Protein AF-A0A972JX59-F1 (afdb_monomer_lite)

Structure (mmCIF, N/CA/C/O backbone):
data_AF-A0A972JX59-F1
#
_entry.id   AF-A0A972JX59-F1
#
loop_
_atom_site.group_PDB
_atom_site.id
_atom_site.type_symbol
_atom_site.label_atom_id
_atom_site.label_alt_id
_atom_site.label_comp_id
_atom_site.label_asym_id
_atom_site.label_entity_id
_atom_site.label_seq_id
_atom_site.pdbx_PDB_ins_code
_atom_site.Cartn_x
_atom_site.Cartn_y
_atom_site.Cartn_z
_atom_site.occupancy
_atom_site.B_iso_or_equiv
_atom_site.auth_seq_id
_atom_site.auth_comp_id
_atom_site.auth_asym_id
_atom_site.auth_atom_id
_atom_site.pdbx_PDB_model_num
ATOM 1 N N . MET A 1 1 ? -2.576 -22.140 33.934 1.00 39.59 1 MET A N 1
ATOM 2 C CA . MET A 1 1 ? -1.183 -21.728 34.208 1.00 39.59 1 MET A CA 1
ATOM 3 C C . MET A 1 1 ? -0.267 -22.719 33.507 1.00 39.59 1 MET A C 1
ATOM 5 O O . MET A 1 1 ? 0.064 -23.745 34.083 1.00 39.59 1 MET A O 1
ATOM 9 N N . GLY A 1 2 ? 0.021 -22.487 32.227 1.00 37.34 2 GLY A N 1
ATOM 10 C CA . GLY A 1 2 ? 0.945 -23.304 31.441 1.00 37.34 2 GLY A CA 1
ATOM 11 C C . GLY A 1 2 ? 2.099 -22.411 31.012 1.00 37.34 2 GLY A C 1
ATOM 12 O O . GLY A 1 2 ? 1.872 -21.456 30.278 1.00 37.34 2 GLY A O 1
ATOM 13 N N . ASN A 1 3 ? 3.296 -22.671 31.533 1.00 34.62 3 ASN A N 1
ATOM 14 C CA . ASN A 1 3 ? 4.496 -21.934 31.155 1.00 34.62 3 ASN A CA 1
ATOM 15 C C . ASN A 1 3 ? 4.998 -22.464 29.812 1.00 34.62 3 ASN A C 1
ATOM 17 O O . ASN A 1 3 ? 5.478 -23.595 29.731 1.00 34.62 3 ASN A O 1
ATOM 21 N N . THR A 1 4 ? 4.908 -21.639 28.774 1.00 41.53 4 THR A N 1
ATOM 22 C CA . THR A 1 4 ? 5.567 -21.883 27.491 1.00 41.53 4 THR A CA 1
ATOM 23 C C . THR A 1 4 ? 7.038 -21.500 27.635 1.00 41.53 4 THR A C 1
ATOM 25 O O . THR A 1 4 ? 7.373 -20.333 27.825 1.00 41.53 4 THR A O 1
ATOM 28 N N . ILE A 1 5 ? 7.922 -22.495 27.601 1.00 44.03 5 ILE A N 1
ATOM 29 C CA . ILE A 1 5 ? 9.373 -22.300 27.637 1.00 44.03 5 ILE A CA 1
ATOM 30 C C . ILE A 1 5 ? 9.823 -21.968 26.210 1.00 44.03 5 ILE A C 1
ATOM 32 O O . ILE A 1 5 ? 9.798 -22.835 25.338 1.00 44.03 5 ILE A O 1
ATOM 36 N N . LEU A 1 6 ? 10.217 -20.715 25.965 1.00 44.50 6 LEU A N 1
ATOM 37 C CA . LEU A 1 6 ? 10.916 -20.342 24.734 1.00 44.50 6 LEU A CA 1
ATOM 38 C C . LEU A 1 6 ? 12.348 -20.911 24.752 1.00 44.50 6 LEU A C 1
ATOM 40 O O . LEU A 1 6 ? 13.027 -20.800 25.775 1.00 44.50 6 LEU A O 1
ATOM 44 N N . PRO A 1 7 ? 12.835 -21.505 23.647 1.00 44.06 7 PRO A N 1
ATOM 45 C CA . PRO A 1 7 ? 14.200 -22.008 23.578 1.00 44.06 7 PRO A CA 1
ATOM 46 C C . PRO A 1 7 ? 15.217 -20.862 23.441 1.00 44.06 7 PRO A C 1
ATOM 48 O O . PRO A 1 7 ? 15.020 -19.930 22.662 1.00 44.06 7 PRO A O 1
ATOM 51 N N . ASP A 1 8 ? 16.319 -20.977 24.187 1.00 58.34 8 ASP A N 1
ATOM 52 C CA . ASP A 1 8 ? 17.500 -20.099 24.153 1.00 58.34 8 ASP A CA 1
ATOM 53 C C . ASP A 1 8 ? 18.103 -20.002 22.730 1.00 58.34 8 ASP A C 1
ATOM 55 O O . ASP A 1 8 ? 18.063 -20.952 21.940 1.00 58.34 8 ASP A O 1
ATOM 59 N N . ASN A 1 9 ? 18.699 -18.848 22.418 1.00 48.62 9 ASN A N 1
ATOM 60 C CA . ASN A 1 9 ? 19.343 -18.479 21.155 1.00 48.62 9 ASN A CA 1
ATOM 61 C C . ASN A 1 9 ? 20.365 -19.509 20.645 1.00 48.62 9 ASN A C 1
ATOM 63 O O . ASN A 1 9 ? 20.566 -19.623 19.435 1.00 48.62 9 ASN A O 1
ATOM 67 N N . LYS A 1 10 ? 20.969 -20.319 21.523 1.00 52.00 10 LYS A N 1
ATOM 68 C CA . LYS A 1 10 ? 21.873 -21.408 21.106 1.00 52.00 10 LYS A CA 1
ATOM 69 C C . LYS A 1 10 ? 21.160 -22.556 20.384 1.00 52.00 10 LYS A C 1
ATOM 71 O O . LYS A 1 10 ? 21.757 -23.187 19.515 1.00 52.00 10 LYS A O 1
ATOM 76 N N . THR A 1 11 ? 19.885 -22.794 20.681 1.00 51.56 11 THR A N 1
ATOM 77 C CA . THR A 1 11 ? 19.080 -23.844 20.035 1.00 51.56 11 THR A CA 1
ATOM 78 C C . THR A 1 11 ? 18.594 -23.405 18.650 1.00 51.56 11 THR A C 1
ATOM 80 O O . THR A 1 11 ? 18.494 -24.231 17.745 1.00 51.56 11 THR A O 1
ATOM 83 N N . ARG A 1 12 ? 18.379 -22.097 18.434 1.00 52.88 12 ARG A N 1
ATOM 84 C CA . ARG A 1 12 ? 18.012 -21.536 17.119 1.00 52.88 12 ARG A CA 1
ATOM 85 C C . ARG A 1 12 ? 19.150 -21.643 16.099 1.00 52.88 12 ARG A C 1
ATOM 87 O O . ARG A 1 12 ? 18.901 -21.986 14.946 1.00 52.88 12 ARG A O 1
ATOM 94 N N . LEU A 1 13 ? 20.399 -21.453 16.533 1.00 48.44 13 LEU A N 1
ATOM 95 C CA . LEU A 1 13 ? 21.570 -21.576 15.656 1.00 48.44 13 LEU A CA 1
ATOM 96 C C . LEU A 1 13 ? 21.817 -23.028 15.193 1.00 48.44 13 LEU A C 1
ATOM 98 O O . LEU A 1 13 ? 22.294 -23.249 14.083 1.00 48.44 13 LEU A O 1
ATOM 102 N N . PHE A 1 14 ? 21.437 -24.022 16.005 1.00 51.06 14 PHE A N 1
ATOM 103 C CA . PHE A 1 14 ? 21.573 -25.443 15.656 1.00 51.06 14 PHE A CA 1
ATOM 104 C C . PHE A 1 14 ? 20.551 -25.915 14.608 1.00 51.06 14 PHE A C 1
ATOM 106 O O . PHE A 1 14 ? 20.876 -26.768 13.786 1.00 51.06 14 PHE A O 1
ATOM 113 N N . ILE A 1 15 ? 19.339 -25.347 14.588 1.00 53.44 15 ILE A N 1
ATOM 114 C CA . ILE A 1 15 ? 18.299 -25.712 13.608 1.00 53.44 15 ILE A CA 1
ATOM 115 C C . ILE A 1 15 ? 18.640 -25.161 12.212 1.00 53.44 15 ILE A C 1
ATOM 117 O O . ILE A 1 15 ? 18.473 -25.867 11.219 1.00 53.44 15 ILE A O 1
ATOM 121 N N . ILE A 1 16 ? 19.208 -23.953 12.127 1.00 50.84 16 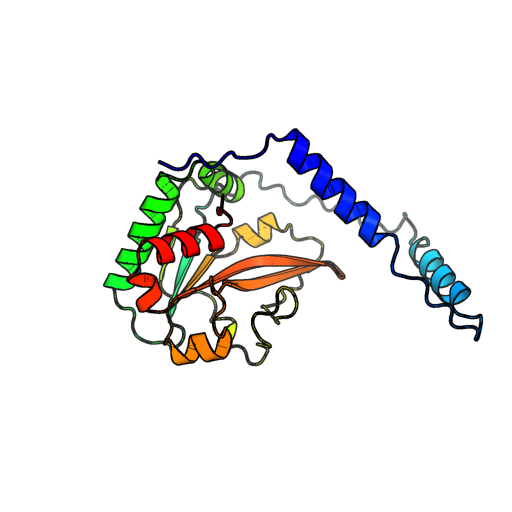ILE A N 1
ATOM 122 C CA . ILE A 1 16 ? 19.622 -23.344 10.849 1.00 50.84 16 ILE A CA 1
ATOM 123 C C . ILE A 1 16 ? 20.787 -24.124 10.208 1.00 50.84 16 ILE A C 1
ATOM 125 O O . ILE A 1 16 ? 20.816 -24.314 8.992 1.00 50.84 16 ILE A O 1
ATOM 129 N N . LEU A 1 17 ? 21.706 -24.665 11.016 1.00 46.09 17 LEU A N 1
ATOM 130 C CA . LEU A 1 17 ? 22.847 -25.454 10.529 1.00 46.09 17 LEU A CA 1
ATOM 131 C C . LEU A 1 17 ? 22.451 -26.846 9.996 1.00 46.09 17 LEU A C 1
ATOM 133 O O . LEU A 1 17 ? 23.098 -27.357 9.079 1.00 46.09 17 LEU A O 1
ATOM 137 N N . ILE A 1 18 ? 21.368 -27.441 10.511 1.00 51.31 18 ILE A N 1
ATOM 138 C CA . ILE A 1 18 ? 20.832 -28.724 10.020 1.00 51.31 18 ILE A CA 1
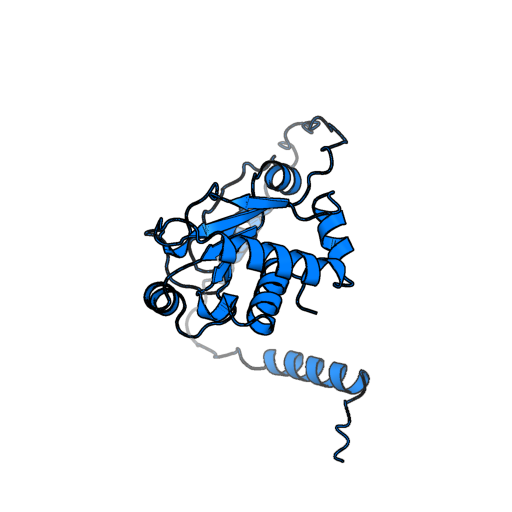ATOM 139 C C . ILE A 1 18 ? 20.104 -28.544 8.677 1.00 51.31 18 ILE A C 1
ATOM 141 O O . ILE A 1 18 ? 20.236 -29.387 7.791 1.00 51.31 18 ILE A O 1
ATOM 145 N N . ILE A 1 19 ? 19.405 -27.422 8.471 1.00 51.28 19 ILE A N 1
ATOM 146 C CA . ILE A 1 19 ? 18.735 -27.129 7.191 1.00 51.28 19 ILE A CA 1
ATOM 147 C C . ILE A 1 19 ? 19.768 -26.897 6.073 1.00 51.28 19 ILE A C 1
ATOM 149 O O . ILE A 1 19 ? 19.604 -27.414 4.969 1.00 51.28 19 ILE A O 1
ATOM 153 N N . PHE A 1 20 ? 20.889 -26.226 6.370 1.00 42.19 20 PHE A N 1
ATOM 154 C CA . PHE A 1 20 ? 21.960 -26.014 5.386 1.00 42.19 20 PHE A CA 1
ATOM 155 C C . PHE A 1 20 ? 22.738 -27.288 5.020 1.00 42.19 20 PHE A C 1
ATOM 157 O O . PHE A 1 20 ? 23.245 -27.396 3.906 1.00 42.19 20 PHE A O 1
ATOM 164 N N . THR A 1 21 ? 22.818 -28.275 5.917 1.00 43.16 21 THR A N 1
ATOM 165 C CA . THR A 1 21 ? 23.484 -29.556 5.616 1.00 43.16 21 THR A CA 1
ATOM 166 C C . THR A 1 21 ? 22.575 -30.553 4.893 1.00 43.16 21 THR A C 1
ATOM 168 O O . THR A 1 21 ? 23.079 -31.378 4.134 1.00 43.16 21 THR A O 1
ATOM 171 N N . LEU A 1 22 ? 21.249 -30.445 5.031 1.00 41.06 22 LEU A N 1
ATOM 172 C CA . LEU A 1 22 ? 20.291 -31.279 4.291 1.00 41.06 22 LEU A CA 1
ATOM 173 C C . LEU A 1 22 ? 20.043 -30.810 2.846 1.00 41.06 22 LEU A C 1
ATOM 175 O O . LEU A 1 22 ? 19.722 -31.645 2.002 1.00 41.06 22 LEU A O 1
ATOM 179 N N . LEU A 1 23 ? 20.273 -29.533 2.512 1.00 44.38 23 LEU A N 1
ATOM 180 C CA . LEU A 1 23 ? 20.197 -29.059 1.119 1.00 44.38 23 LEU A CA 1
ATOM 181 C C . LEU A 1 23 ? 21.421 -29.426 0.256 1.00 44.38 23 LEU A C 1
ATOM 183 O O . LEU A 1 23 ? 21.351 -29.324 -0.965 1.00 44.38 23 LEU A O 1
ATOM 187 N N . ALA A 1 24 ? 22.516 -29.913 0.846 1.00 42.44 24 ALA A N 1
ATOM 188 C CA . ALA A 1 24 ? 23.700 -30.347 0.098 1.00 42.44 24 ALA A CA 1
ATOM 189 C C . ALA A 1 24 ? 23.644 -31.818 -0.378 1.00 42.44 24 ALA A C 1
ATOM 191 O O . ALA A 1 24 ? 24.573 -32.277 -1.040 1.00 42.44 24 ALA A O 1
ATOM 192 N N . ALA A 1 25 ? 22.581 -32.570 -0.054 1.00 45.78 25 ALA A N 1
ATOM 193 C CA . ALA A 1 25 ? 22.517 -34.020 -0.285 1.00 45.78 25 ALA A CA 1
ATOM 194 C C . ALA A 1 25 ? 21.498 -34.486 -1.347 1.00 45.78 25 ALA A C 1
ATOM 196 O O . ALA A 1 25 ? 21.425 -35.682 -1.624 1.00 45.78 25 ALA A O 1
ATOM 197 N N . CYS A 1 26 ? 20.750 -33.583 -1.988 1.00 43.28 26 CYS A N 1
ATOM 198 C CA . CYS A 1 26 ? 19.770 -33.944 -3.019 1.00 43.28 26 CYS A CA 1
ATOM 199 C C . CYS A 1 26 ? 20.059 -33.204 -4.329 1.00 43.28 26 CYS A C 1
ATOM 201 O O . CYS A 1 26 ? 19.543 -32.117 -4.560 1.00 43.28 26 CYS A O 1
ATOM 203 N N . GLY A 1 27 ? 20.888 -33.796 -5.193 1.00 46.25 27 GLY A N 1
ATOM 204 C CA . GLY A 1 27 ? 21.152 -33.222 -6.516 1.00 46.25 27 GLY A CA 1
ATOM 205 C C . GLY A 1 27 ? 22.199 -33.940 -7.365 1.00 46.25 27 GLY A C 1
ATOM 206 O O . GLY A 1 27 ? 22.974 -33.278 -8.043 1.00 46.25 27 GLY A O 1
ATOM 207 N N . GLN A 1 28 ? 22.264 -35.274 -7.333 1.00 41.53 28 GLN A N 1
ATOM 208 C CA . GLN A 1 28 ? 23.005 -36.048 -8.338 1.00 41.53 28 GLN A CA 1
ATOM 209 C C . GLN A 1 28 ? 22.147 -37.212 -8.838 1.00 41.53 28 GLN A C 1
ATOM 211 O O . GLN A 1 28 ? 22.232 -38.333 -8.345 1.00 41.53 28 GLN A O 1
ATOM 216 N N . THR A 1 29 ? 21.312 -36.941 -9.839 1.00 40.44 29 THR A N 1
ATOM 217 C CA . THR A 1 29 ? 20.817 -37.978 -10.746 1.00 40.44 29 THR A CA 1
ATOM 218 C C . THR A 1 29 ? 21.806 -38.076 -11.898 1.00 40.44 29 THR A C 1
ATOM 220 O O . THR A 1 29 ? 21.915 -37.172 -12.722 1.00 40.44 29 THR A O 1
ATOM 223 N N . THR A 1 30 ? 22.576 -39.158 -11.915 1.00 41.56 30 THR A N 1
ATOM 224 C CA . THR A 1 30 ? 23.479 -39.508 -13.009 1.00 41.56 30 THR A CA 1
ATOM 225 C C . THR A 1 30 ? 22.658 -39.897 -14.234 1.00 41.56 30 THR A C 1
ATOM 227 O O . THR A 1 30 ? 22.112 -40.999 -14.279 1.00 41.56 30 THR A O 1
ATOM 230 N N . ASP A 1 31 ? 22.581 -39.006 -15.216 1.00 43.53 31 ASP A N 1
ATOM 231 C CA . ASP A 1 31 ? 22.193 -39.349 -16.583 1.00 43.53 31 ASP A CA 1
ATOM 232 C C . ASP A 1 31 ? 23.462 -39.769 -17.353 1.00 43.53 31 ASP A C 1
ATOM 234 O O . ASP A 1 31 ? 24.398 -38.969 -17.470 1.00 43.53 31 ASP A O 1
ATOM 238 N N . PRO A 1 32 ? 23.581 -41.024 -17.823 1.00 53.78 32 PRO A N 1
ATOM 239 C CA . PRO A 1 32 ? 24.755 -41.497 -18.529 1.00 53.78 32 PRO A CA 1
ATOM 240 C C . PRO A 1 32 ? 24.562 -41.323 -20.037 1.00 53.78 32 PRO A C 1
ATOM 242 O O . PRO A 1 32 ? 24.606 -42.296 -20.783 1.00 53.78 32 PRO A O 1
ATOM 245 N N . THR A 1 33 ? 24.383 -40.091 -20.512 1.00 45.91 33 THR A N 1
ATOM 246 C CA . THR A 1 33 ? 24.469 -39.819 -21.951 1.00 45.91 33 THR A CA 1
ATOM 247 C C . THR A 1 33 ? 24.948 -38.403 -22.250 1.00 45.91 33 THR A C 1
ATOM 249 O O . THR A 1 33 ? 24.220 -37.435 -22.094 1.00 45.91 33 THR A O 1
ATOM 252 N N . GLY A 1 34 ? 26.168 -38.306 -22.785 1.00 42.66 34 GLY A N 1
ATOM 253 C CA . GLY A 1 34 ? 26.508 -37.264 -23.755 1.00 42.66 34 GLY A CA 1
ATOM 254 C C . GLY A 1 34 ? 27.154 -35.999 -23.202 1.00 42.66 34 GLY A C 1
ATOM 255 O O . GLY A 1 34 ? 26.513 -34.969 -23.039 1.00 42.66 34 GLY A O 1
ATOM 256 N N . ALA A 1 35 ? 28.474 -36.061 -23.031 1.00 51.78 35 ALA A N 1
ATOM 257 C CA . ALA A 1 35 ? 29.360 -34.905 -23.055 1.00 51.78 35 ALA A CA 1
ATOM 258 C C . ALA A 1 35 ? 29.071 -34.004 -24.271 1.00 51.78 35 ALA A C 1
ATOM 260 O O . ALA A 1 35 ? 29.028 -34.527 -25.383 1.00 51.78 35 ALA A O 1
ATOM 261 N N . ASN A 1 36 ? 28.873 -32.693 -24.043 1.00 51.44 36 ASN A N 1
ATOM 262 C CA . ASN A 1 36 ? 29.274 -31.571 -24.926 1.00 51.44 36 ASN A CA 1
ATOM 263 C C . ASN A 1 36 ? 28.708 -30.188 -24.510 1.00 51.44 36 ASN A C 1
ATOM 265 O O . ASN A 1 36 ? 28.518 -29.325 -25.360 1.00 51.44 36 ASN A O 1
ATOM 269 N N . THR A 1 37 ? 28.458 -29.912 -23.226 1.00 47.75 37 THR A N 1
ATOM 270 C CA . THR A 1 37 ? 27.975 -28.579 -22.791 1.00 47.75 37 THR A CA 1
ATOM 271 C C . THR A 1 37 ? 28.979 -27.763 -21.979 1.00 47.75 37 THR A C 1
ATOM 273 O O . THR A 1 37 ? 28.726 -26.594 -21.724 1.00 47.75 37 THR A O 1
ATOM 276 N N . SER A 1 38 ? 30.153 -28.297 -21.624 1.00 53.09 38 SER A N 1
ATOM 277 C CA . SER A 1 38 ? 31.127 -27.542 -20.815 1.00 53.09 38 SER A CA 1
ATOM 278 C C . SER A 1 38 ? 31.973 -26.538 -21.608 1.00 53.09 38 SER A C 1
ATOM 280 O O . SER A 1 38 ? 32.540 -25.633 -21.005 1.00 53.09 38 SER A O 1
ATOM 282 N N . ALA A 1 39 ? 32.070 -26.679 -22.935 1.00 52.06 39 ALA A N 1
ATOM 283 C CA . ALA A 1 39 ? 32.850 -25.763 -23.774 1.00 52.06 39 ALA A CA 1
ATOM 284 C C . ALA A 1 39 ? 32.089 -24.457 -24.065 1.00 52.06 39 ALA A C 1
ATOM 286 O O . ALA A 1 39 ? 32.652 -23.381 -23.904 1.00 52.06 39 ALA A O 1
ATOM 287 N N . ALA A 1 40 ? 30.789 -24.539 -24.376 1.00 53.72 40 ALA A N 1
ATOM 288 C CA . ALA A 1 40 ? 29.965 -23.363 -24.671 1.00 53.72 40 ALA A CA 1
ATOM 289 C C . ALA A 1 40 ? 29.806 -22.427 -23.455 1.00 53.72 40 ALA A C 1
ATOM 291 O O . ALA A 1 40 ? 29.794 -21.208 -23.603 1.00 53.72 40 ALA A O 1
ATOM 292 N N . THR A 1 41 ? 29.753 -22.979 -22.239 1.00 52.16 41 THR A N 1
ATOM 293 C CA . THR A 1 41 ? 29.639 -22.181 -21.006 1.00 52.16 41 THR A CA 1
ATOM 294 C C . THR A 1 41 ? 30.963 -21.528 -20.595 1.00 52.16 41 THR A C 1
ATOM 296 O O . THR A 1 41 ? 30.951 -20.482 -19.954 1.00 52.16 41 THR A O 1
ATOM 299 N N . GLN A 1 42 ? 32.113 -22.105 -20.966 1.00 51.38 42 GLN A N 1
ATOM 300 C CA . GLN A 1 42 ? 33.421 -21.476 -20.733 1.00 51.38 42 GLN A CA 1
ATOM 301 C C . GLN A 1 42 ? 33.761 -20.418 -21.790 1.00 51.38 42 GLN A C 1
ATOM 303 O O . GLN A 1 42 ? 34.402 -19.426 -21.455 1.00 51.38 42 GLN A O 1
ATOM 308 N N . GLU A 1 43 ? 33.296 -20.585 -23.029 1.00 49.31 43 GLU A N 1
ATOM 309 C CA . GLU A 1 43 ? 33.496 -19.605 -24.102 1.00 49.31 43 GLU A CA 1
ATOM 310 C C . GLU A 1 43 ? 32.667 -18.328 -23.862 1.00 49.31 43 GLU A C 1
ATOM 312 O O . GLU A 1 43 ? 33.202 -17.226 -23.961 1.00 49.31 43 GLU A O 1
ATOM 317 N N . ALA A 1 44 ? 31.427 -18.458 -23.371 1.00 54.25 44 ALA A N 1
ATOM 318 C CA . ALA A 1 44 ? 30.604 -17.313 -22.962 1.00 54.25 44 ALA A CA 1
ATOM 319 C C . ALA A 1 44 ? 31.173 -16.545 -21.746 1.00 54.25 44 ALA A C 1
ATOM 321 O O . ALA A 1 44 ? 30.999 -15.332 -21.634 1.00 54.25 44 ALA A O 1
ATOM 322 N N . LEU A 1 45 ? 31.884 -17.227 -20.837 1.00 45.91 45 LEU A N 1
ATOM 323 C CA . LEU A 1 45 ? 32.523 -16.584 -19.682 1.00 45.91 45 LEU A CA 1
ATOM 324 C C . LEU A 1 45 ? 33.831 -15.867 -20.068 1.00 45.91 45 LEU A C 1
ATOM 326 O O . LEU A 1 45 ? 34.181 -14.860 -19.455 1.00 45.91 45 LEU A O 1
ATOM 330 N N . ALA A 1 46 ? 34.533 -16.356 -21.096 1.00 52.72 46 ALA A N 1
ATOM 331 C CA . ALA A 1 46 ? 35.748 -15.732 -21.619 1.00 52.72 46 ALA A CA 1
ATOM 332 C C . ALA A 1 46 ? 35.450 -14.471 -22.452 1.00 52.72 46 ALA A C 1
ATOM 334 O O . ALA A 1 46 ? 36.213 -13.503 -22.387 1.00 52.72 46 ALA A O 1
ATOM 335 N N . GLU A 1 47 ? 34.327 -14.441 -23.176 1.00 50.03 47 GLU A N 1
ATOM 336 C CA . GLU A 1 47 ? 33.905 -13.272 -23.961 1.00 50.03 47 GLU A CA 1
ATOM 337 C C . GLU A 1 47 ? 33.492 -12.087 -23.064 1.00 50.03 47 GLU A C 1
ATOM 339 O O . GLU A 1 47 ? 33.778 -10.935 -23.387 1.00 50.03 47 GLU A O 1
ATOM 344 N N . TYR A 1 48 ? 32.948 -12.351 -21.868 1.00 47.22 48 TYR A N 1
ATOM 345 C CA . TYR A 1 48 ? 32.602 -11.301 -20.898 1.00 47.22 48 TYR A CA 1
ATOM 346 C C . TYR A 1 48 ? 33.831 -10.651 -20.229 1.00 47.22 48 TYR A C 1
ATOM 348 O O . TYR A 1 48 ? 33.783 -9.498 -19.807 1.00 47.22 48 TYR A O 1
ATOM 356 N N . THR A 1 49 ? 34.966 -11.356 -20.158 1.00 50.00 49 THR A N 1
ATOM 357 C CA . THR A 1 49 ? 36.219 -10.831 -19.575 1.00 50.00 49 THR A CA 1
ATOM 358 C C . THR A 1 49 ? 37.081 -10.010 -20.541 1.00 50.00 49 THR A C 1
ATOM 360 O O . THR A 1 49 ? 38.143 -9.532 -20.147 1.00 50.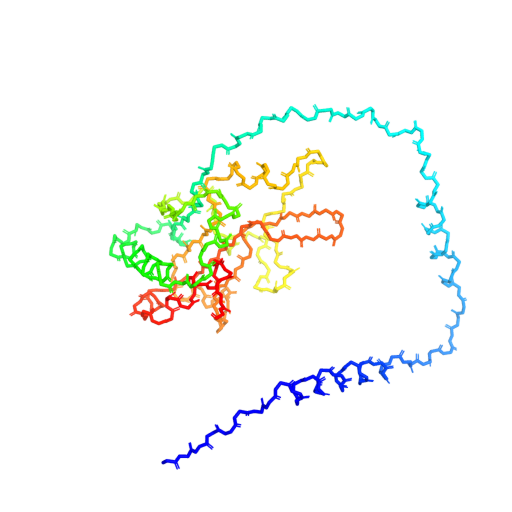00 49 THR A O 1
ATOM 363 N N . ALA A 1 50 ? 36.644 -9.827 -21.790 1.00 49.69 50 ALA A N 1
ATOM 364 C CA . ALA A 1 50 ? 37.417 -9.157 -22.837 1.00 49.69 50 ALA A CA 1
ATOM 365 C C . ALA A 1 50 ? 36.936 -7.731 -23.169 1.00 49.69 50 ALA A C 1
ATOM 367 O O . ALA A 1 50 ? 37.318 -7.195 -24.210 1.00 49.69 50 ALA A O 1
ATOM 368 N N . ILE A 1 51 ? 36.123 -7.095 -22.314 1.00 53.84 51 ILE A N 1
ATOM 369 C CA . ILE A 1 51 ? 35.765 -5.681 -22.502 1.00 53.84 51 ILE A CA 1
ATOM 370 C C . ILE A 1 51 ? 37.023 -4.828 -22.245 1.00 53.84 51 ILE A C 1
ATOM 372 O O . ILE A 1 51 ? 37.556 -4.864 -21.133 1.00 53.84 51 ILE A O 1
ATOM 376 N N . PRO A 1 52 ? 37.529 -4.071 -23.238 1.00 52.59 52 PRO A N 1
ATOM 377 C CA . PRO A 1 52 ? 38.701 -3.224 -23.064 1.00 52.59 52 PRO A CA 1
ATOM 378 C C . PRO A 1 52 ? 38.433 -2.152 -22.005 1.00 52.59 52 PRO A C 1
ATOM 380 O O . PRO A 1 52 ? 37.505 -1.357 -22.142 1.00 52.59 52 PRO A O 1
ATOM 383 N N . THR A 1 53 ? 39.282 -2.085 -20.982 1.00 54.72 53 THR A N 1
ATOM 384 C CA . THR A 1 53 ? 39.214 -1.082 -19.905 1.00 54.72 53 THR A CA 1
ATOM 385 C C . THR A 1 53 ? 39.398 0.362 -20.403 1.00 54.72 53 THR A C 1
ATOM 387 O O . THR A 1 53 ? 39.130 1.305 -19.668 1.00 54.72 53 THR A O 1
ATOM 390 N N . ASP A 1 54 ? 39.817 0.542 -21.660 1.00 48.72 54 ASP A N 1
ATOM 391 C CA . ASP A 1 54 ? 40.117 1.840 -22.277 1.00 48.72 54 ASP A CA 1
ATOM 392 C C . ASP A 1 54 ? 38.900 2.523 -22.939 1.00 48.72 54 ASP A C 1
ATOM 394 O O . ASP A 1 54 ? 39.046 3.583 -23.547 1.00 48.72 54 ASP A O 1
ATOM 398 N N . ILE A 1 55 ? 37.692 1.951 -22.820 1.00 47.69 55 ILE A N 1
ATOM 399 C CA . ILE A 1 55 ? 36.425 2.588 -23.238 1.00 47.69 55 ILE A CA 1
ATOM 400 C C . ILE A 1 55 ? 35.502 2.786 -22.027 1.00 47.69 55 ILE A C 1
ATOM 402 O O . ILE A 1 55 ? 34.302 2.529 -22.082 1.00 47.69 55 ILE A O 1
ATOM 406 N N . LEU A 1 56 ? 36.055 3.229 -20.898 1.00 44.69 56 LEU A N 1
ATOM 407 C CA . LEU A 1 56 ? 35.242 3.861 -19.864 1.00 44.69 56 LEU A CA 1
ATOM 408 C C . LEU A 1 56 ? 35.017 5.319 -20.295 1.00 44.69 56 LEU A C 1
ATOM 410 O O . LEU A 1 56 ? 35.999 6.060 -20.415 1.00 44.69 56 LEU A O 1
ATOM 414 N N . PRO A 1 57 ? 33.773 5.745 -20.599 1.00 45.38 57 PRO A N 1
ATOM 415 C CA . PRO A 1 57 ? 33.494 7.156 -20.832 1.00 45.38 57 PRO A CA 1
ATOM 416 C C . PRO A 1 57 ? 33.993 7.954 -19.625 1.00 45.38 57 PRO A C 1
ATOM 418 O O . PRO A 1 57 ? 33.906 7.485 -18.490 1.00 45.38 57 PRO A O 1
ATOM 421 N N . ALA A 1 58 ? 34.578 9.125 -19.891 1.00 47.19 58 ALA A N 1
ATOM 422 C CA . ALA A 1 58 ? 35.090 10.017 -18.857 1.00 47.19 58 ALA A CA 1
ATOM 423 C C . ALA A 1 58 ? 34.071 10.129 -17.717 1.00 47.19 58 ALA A C 1
ATOM 425 O O . ALA A 1 58 ? 32.884 10.297 -18.004 1.00 47.19 58 ALA A O 1
ATOM 426 N N . GLU A 1 59 ? 34.545 10.012 -16.467 1.00 39.59 59 GLU A N 1
ATOM 427 C CA . GLU A 1 59 ? 33.735 10.175 -15.257 1.00 39.59 59 GLU A CA 1
ATOM 428 C C . GLU A 1 59 ? 32.828 11.387 -15.442 1.00 39.59 59 GLU A C 1
ATOM 430 O O . GLU A 1 59 ? 33.264 12.541 -15.408 1.00 39.59 59 GLU A O 1
ATOM 435 N N . THR A 1 60 ? 31.560 11.111 -15.727 1.00 36.41 60 THR A N 1
ATOM 436 C CA . THR A 1 60 ? 30.567 12.158 -15.852 1.00 36.41 60 THR A CA 1
ATOM 437 C C . THR A 1 60 ? 30.315 12.582 -14.423 1.00 36.41 60 THR A C 1
ATOM 439 O O . THR A 1 60 ? 29.701 11.855 -13.649 1.00 36.41 60 THR A O 1
ATOM 442 N N . THR A 1 61 ? 30.895 13.714 -14.029 1.00 33.84 61 THR A N 1
ATOM 443 C CA . THR A 1 61 ? 30.644 14.312 -12.723 1.00 33.84 61 THR A CA 1
ATOM 444 C C . THR A 1 61 ? 29.167 14.671 -12.677 1.00 33.84 61 THR A C 1
ATOM 446 O O . THR A 1 61 ? 28.767 15.725 -13.177 1.00 33.84 61 THR A O 1
ATOM 449 N N . VAL A 1 62 ? 28.353 13.763 -12.138 1.00 40.50 62 VAL A N 1
ATOM 450 C CA . VAL A 1 62 ? 26.946 14.019 -11.844 1.00 40.50 62 VAL A CA 1
ATOM 451 C C . VAL A 1 62 ? 26.921 15.261 -10.953 1.00 40.50 62 VAL A C 1
ATOM 453 O O . VAL A 1 62 ? 27.633 15.283 -9.939 1.00 40.50 62 VAL A O 1
ATOM 456 N N . PRO A 1 63 ? 26.196 16.327 -11.337 1.00 34.47 63 PRO A N 1
ATOM 457 C CA . PRO A 1 63 ? 26.085 17.512 -10.510 1.00 34.47 63 PRO A CA 1
ATOM 458 C C . PRO A 1 63 ? 25.505 17.082 -9.169 1.00 34.47 63 PRO A C 1
ATOM 460 O O . PRO A 1 63 ? 24.356 16.665 -9.063 1.00 34.47 63 PRO A O 1
ATOM 463 N N . THR A 1 64 ? 26.352 17.132 -8.152 1.00 42.03 64 THR A N 1
ATOM 464 C CA . THR A 1 64 ? 26.009 16.813 -6.777 1.00 42.03 64 THR A CA 1
ATOM 465 C C . THR A 1 64 ? 25.253 18.015 -6.232 1.00 42.03 64 THR A C 1
ATOM 467 O O . THR A 1 64 ? 25.813 18.887 -5.565 1.00 42.03 64 THR A O 1
ATOM 470 N N . ASP A 1 65 ? 23.970 18.108 -6.579 1.00 41.84 65 ASP A N 1
ATOM 471 C CA . ASP A 1 65 ? 23.044 18.953 -5.839 1.00 41.84 65 ASP A CA 1
ATOM 472 C C . ASP A 1 65 ? 22.834 18.267 -4.479 1.00 41.84 65 ASP A C 1
ATOM 474 O O . ASP A 1 65 ? 21.931 17.463 -4.272 1.00 41.84 65 ASP A O 1
ATOM 478 N N . ASN A 1 66 ? 23.805 18.475 -3.583 1.00 43.47 66 ASN A N 1
ATOM 479 C CA . ASN A 1 66 ? 24.040 17.726 -2.339 1.00 43.47 66 ASN A CA 1
ATOM 480 C C . ASN A 1 66 ? 22.980 17.952 -1.252 1.00 43.47 66 ASN A C 1
ATOM 482 O O . ASN A 1 66 ? 23.260 17.797 -0.063 1.00 43.47 66 ASN A O 1
ATOM 486 N N . ASN A 1 67 ? 21.782 18.380 -1.624 1.00 47.25 67 ASN A N 1
ATOM 487 C CA . ASN A 1 67 ? 20.703 18.550 -0.676 1.00 47.25 67 ASN A CA 1
ATOM 488 C C . ASN A 1 67 ? 19.358 18.345 -1.378 1.00 47.25 67 ASN A C 1
ATOM 490 O O . ASN A 1 67 ? 18.612 19.319 -1.536 1.00 47.25 67 ASN A O 1
ATOM 494 N N . PRO A 1 68 ? 19.033 17.109 -1.823 1.00 56.78 68 PRO A N 1
ATOM 495 C CA . PRO A 1 68 ? 17.643 16.780 -2.092 1.00 56.78 68 PRO A CA 1
ATOM 496 C C . PRO A 1 68 ? 16.898 17.151 -0.816 1.00 56.78 68 PRO A C 1
ATOM 498 O O . PRO A 1 68 ? 17.179 16.629 0.261 1.00 56.78 68 PRO A O 1
ATOM 501 N N . THR A 1 69 ? 16.064 18.185 -0.903 1.00 60.53 69 THR A N 1
ATOM 502 C CA . THR A 1 69 ? 15.338 18.675 0.263 1.00 60.53 69 THR A CA 1
ATOM 503 C C . THR A 1 69 ? 14.541 17.492 0.768 1.00 60.53 69 THR A C 1
ATOM 505 O O . THR A 1 69 ? 13.701 17.005 0.021 1.00 60.53 69 THR A O 1
ATOM 508 N N . ALA A 1 70 ? 14.874 17.002 1.962 1.00 65.38 70 ALA A N 1
ATOM 509 C CA . ALA A 1 70 ? 14.202 15.887 2.612 1.00 65.38 70 ALA A CA 1
ATOM 510 C C . ALA A 1 70 ? 12.691 15.966 2.358 1.00 65.38 70 ALA A C 1
ATOM 512 O O . ALA A 1 70 ? 12.041 16.915 2.806 1.00 65.38 70 ALA A O 1
ATOM 513 N N . GLN A 1 71 ? 12.158 15.018 1.589 1.00 72.25 71 GLN A N 1
ATOM 514 C CA . GLN A 1 71 ? 10.732 14.962 1.299 1.00 72.25 71 GLN A CA 1
ATOM 515 C C . GLN A 1 71 ? 10.090 13.959 2.243 1.00 72.25 71 GLN A C 1
ATOM 517 O O . GLN A 1 71 ? 10.677 12.943 2.608 1.00 72.25 71 GLN A O 1
ATOM 522 N N . ASN A 1 72 ? 8.872 14.250 2.679 1.00 82.25 72 ASN A N 1
ATOM 523 C CA . ASN A 1 72 ? 8.114 13.239 3.392 1.00 82.25 72 ASN A CA 1
ATOM 524 C C . ASN A 1 72 ? 7.808 12.091 2.429 1.00 82.25 72 ASN A C 1
ATOM 526 O O . ASN A 1 72 ? 7.430 12.366 1.289 1.00 82.25 72 ASN A O 1
ATOM 530 N N . PRO A 1 73 ? 7.957 10.822 2.850 1.00 84.38 73 PRO A N 1
ATOM 531 C CA . PRO A 1 73 ? 7.381 9.736 2.080 1.00 84.38 73 PRO A CA 1
ATOM 532 C C . PRO A 1 73 ? 5.882 9.996 1.923 1.00 84.38 73 PRO A C 1
ATOM 534 O O . PRO A 1 73 ? 5.215 10.438 2.865 1.00 84.38 73 PRO A O 1
ATOM 537 N N . VAL A 1 74 ? 5.367 9.711 0.736 1.00 88.94 74 VAL A N 1
ATOM 538 C CA . VAL A 1 74 ? 3.966 9.891 0.387 1.00 88.94 74 VAL A CA 1
ATOM 539 C C . VAL A 1 74 ? 3.319 8.522 0.229 1.00 88.94 74 VAL A C 1
ATOM 541 O O . VAL A 1 74 ? 3.784 7.658 -0.522 1.00 88.94 74 VAL A O 1
ATOM 544 N N . MET A 1 75 ? 2.227 8.328 0.952 1.00 92.50 75 MET A N 1
ATOM 545 C CA . MET A 1 75 ? 1.301 7.230 0.768 1.00 92.50 75 MET A CA 1
ATOM 546 C C . MET A 1 75 ? 0.069 7.748 0.049 1.00 92.50 75 MET A C 1
ATOM 548 O O . MET A 1 75 ? -0.544 8.725 0.469 1.00 92.50 75 MET A O 1
ATOM 552 N N . CYS A 1 76 ? -0.315 7.069 -1.016 1.00 94.25 76 CYS A N 1
ATOM 553 C CA . CYS A 1 76 ? -1.542 7.370 -1.711 1.00 94.25 76 CYS A CA 1
ATOM 554 C C . CYS A 1 76 ? -2.621 6.323 -1.426 1.00 94.25 76 CYS A C 1
ATOM 556 O O . CYS A 1 76 ? -2.320 5.136 -1.293 1.00 94.25 76 CYS A O 1
ATOM 558 N N . ILE A 1 77 ? -3.873 6.769 -1.367 1.00 94.81 77 ILE A N 1
ATOM 559 C CA . ILE A 1 77 ? -5.056 5.922 -1.281 1.00 94.81 77 ILE A CA 1
ATOM 560 C C . ILE A 1 77 ? -5.893 6.119 -2.558 1.00 94.81 77 ILE A C 1
ATOM 562 O O . ILE A 1 77 ? -6.289 7.249 -2.854 1.00 94.81 77 ILE A O 1
ATOM 566 N N . ASP A 1 78 ? -6.195 5.027 -3.278 1.00 95.50 78 ASP A N 1
ATOM 567 C CA . ASP A 1 78 ? -7.214 4.978 -4.347 1.00 95.50 78 ASP A CA 1
ATOM 568 C C . ASP A 1 78 ? -8.264 3.865 -4.145 1.00 95.50 78 ASP A C 1
ATOM 570 O O . ASP A 1 78 ? -8.139 3.011 -3.263 1.00 95.50 78 ASP A O 1
ATOM 574 N N . THR A 1 79 ? -9.314 3.871 -4.964 1.00 95.75 79 THR A N 1
ATOM 575 C CA . THR A 1 79 ? -10.226 2.735 -5.130 1.00 95.75 79 THR A CA 1
ATOM 576 C C . THR A 1 79 ? -9.812 1.874 -6.323 1.00 95.75 79 THR A C 1
ATOM 578 O O . THR A 1 79 ? -9.146 2.336 -7.245 1.00 95.75 79 THR A O 1
ATOM 581 N N . VAL A 1 80 ? -10.172 0.590 -6.305 1.00 93.62 80 VAL A N 1
ATOM 582 C CA . VAL A 1 80 ? -9.901 -0.323 -7.431 1.00 93.62 80 VAL A CA 1
ATOM 583 C C . VAL A 1 80 ? -10.886 -0.107 -8.586 1.00 93.62 80 VAL A C 1
ATOM 585 O O . VAL A 1 80 ? -10.571 -0.394 -9.730 1.00 93.62 80 VAL A O 1
ATOM 588 N N . ASP A 1 81 ? -12.097 0.357 -8.311 1.00 90.06 81 ASP A N 1
ATOM 589 C CA . ASP A 1 81 ? -13.227 0.359 -9.244 1.00 90.06 81 ASP A CA 1
ATOM 590 C C . ASP A 1 81 ? -13.737 1.770 -9.585 1.00 90.06 81 ASP A C 1
ATOM 592 O O . ASP A 1 81 ? -14.910 1.941 -9.939 1.00 90.06 81 ASP A O 1
ATOM 596 N N . ASP A 1 82 ? -12.860 2.775 -9.458 1.00 84.19 82 ASP A N 1
ATOM 597 C CA . ASP A 1 82 ? -13.137 4.207 -9.654 1.00 84.19 82 ASP A CA 1
ATOM 598 C C . ASP A 1 82 ? -14.365 4.705 -8.864 1.00 84.19 82 ASP A C 1
ATOM 600 O O . ASP A 1 82 ? -15.022 5.690 -9.229 1.00 84.19 82 ASP A O 1
ATOM 604 N N . GLN A 1 83 ? -14.732 4.005 -7.787 1.00 84.81 83 GLN A N 1
ATOM 605 C CA . GLN A 1 83 ? -15.854 4.413 -6.960 1.00 84.81 83 GLN A CA 1
ATOM 606 C C . GLN A 1 83 ? -15.478 5.655 -6.150 1.00 84.81 83 GLN A C 1
ATOM 608 O O . GLN A 1 83 ? -14.338 5.807 -5.709 1.00 84.81 83 GLN A O 1
ATOM 613 N N . PRO A 1 84 ? -16.441 6.555 -5.892 1.00 84.44 84 PRO A N 1
ATOM 614 C CA . PRO A 1 84 ? -16.189 7.703 -5.041 1.00 84.44 84 PRO A CA 1
ATOM 615 C C . PRO A 1 84 ? -15.673 7.267 -3.673 1.00 84.44 84 PRO A C 1
ATOM 617 O O . PRO A 1 84 ? -16.248 6.389 -3.021 1.00 84.44 84 PRO A O 1
ATOM 620 N N . PHE A 1 85 ? -14.628 7.944 -3.212 1.00 83.44 85 PHE A N 1
ATOM 621 C CA . PHE A 1 85 ? -14.069 7.695 -1.899 1.00 83.44 85 PHE A CA 1
ATOM 622 C C . PHE A 1 85 ? -15.088 7.885 -0.784 1.00 83.44 85 PHE A C 1
ATOM 624 O O . PHE A 1 85 ? -15.756 8.916 -0.678 1.00 83.44 85 PHE A O 1
ATOM 631 N N . ASN A 1 86 ? -15.146 6.904 0.115 1.00 87.81 86 ASN A N 1
ATOM 632 C CA . ASN A 1 86 ? -15.794 7.093 1.400 1.00 87.81 86 ASN A CA 1
ATOM 633 C C . ASN A 1 86 ? -14.831 7.870 2.319 1.00 87.81 86 ASN A C 1
ATOM 635 O O . ASN A 1 86 ? -13.799 7.313 2.697 1.00 87.81 86 ASN A O 1
ATOM 639 N N . PRO A 1 87 ? -15.141 9.116 2.727 1.00 88.50 87 PRO A N 1
ATOM 640 C CA . PRO A 1 87 ? -14.227 9.926 3.537 1.00 88.50 87 PRO A CA 1
ATOM 641 C C . PRO A 1 87 ? -13.879 9.268 4.879 1.00 88.50 87 PRO A C 1
ATOM 643 O O . PRO A 1 87 ? -12.763 9.423 5.366 1.00 88.50 87 PRO A O 1
ATOM 646 N N . ASN A 1 88 ? -14.788 8.458 5.435 1.00 91.81 88 ASN A N 1
ATOM 647 C CA . ASN A 1 88 ? -14.534 7.732 6.679 1.00 91.81 88 ASN A CA 1
ATOM 648 C C . ASN A 1 88 ? -13.432 6.675 6.511 1.00 91.81 88 ASN A C 1
ATOM 650 O O . ASN A 1 88 ? -12.739 6.358 7.473 1.00 91.81 88 ASN A O 1
ATOM 654 N N . VAL A 1 89 ? -13.267 6.111 5.308 1.00 91.06 89 VAL A N 1
ATOM 655 C CA . VAL A 1 89 ? -12.212 5.128 5.020 1.00 91.06 89 VAL A CA 1
ATOM 656 C C . VAL A 1 89 ? -10.844 5.800 5.032 1.00 91.06 89 VAL A C 1
ATOM 658 O O . VAL A 1 89 ? -9.939 5.303 5.698 1.00 91.06 89 VAL A O 1
ATOM 661 N 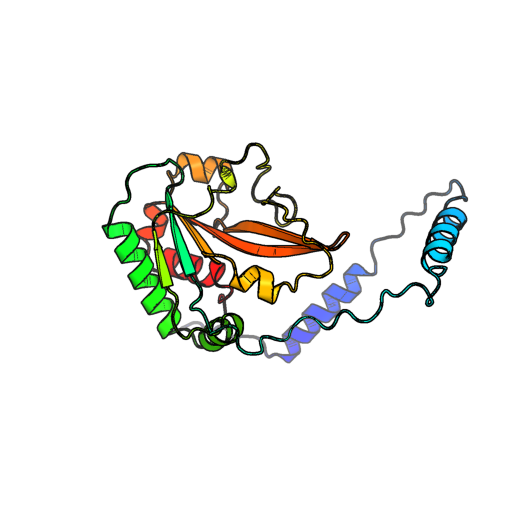N . VAL A 1 90 ? -10.715 6.943 4.355 1.00 90.00 90 VAL A N 1
ATOM 662 C CA . VAL A 1 90 ? -9.473 7.729 4.332 1.00 90.00 90 VAL A CA 1
ATOM 663 C C . VAL A 1 90 ? -9.093 8.150 5.749 1.00 90.00 90 VAL A C 1
ATOM 665 O O . VAL A 1 90 ? -7.984 7.866 6.189 1.00 90.00 90 VAL A O 1
ATOM 668 N N . GLU A 1 91 ? -10.037 8.721 6.504 1.00 93.62 91 GLU A N 1
ATOM 669 C CA . GLU A 1 91 ? -9.809 9.123 7.897 1.00 93.62 91 GLU A CA 1
ATOM 670 C C . GLU A 1 91 ? -9.394 7.940 8.786 1.00 93.62 91 GLU A C 1
ATOM 672 O O . GLU A 1 91 ? -8.493 8.076 9.618 1.00 93.62 91 GLU A O 1
ATOM 677 N N . THR A 1 92 ? -10.010 6.767 8.595 1.00 95.12 92 THR A N 1
ATOM 678 C CA . THR A 1 92 ? -9.652 5.546 9.335 1.00 95.12 92 THR A CA 1
ATOM 679 C C . THR A 1 92 ? -8.220 5.123 9.019 1.00 95.12 92 THR A C 1
ATOM 681 O O . THR A 1 92 ? -7.430 4.944 9.941 1.00 95.12 92 THR A O 1
ATOM 684 N N . ILE A 1 93 ? -7.855 5.024 7.737 1.00 93.25 93 ILE A N 1
ATOM 685 C CA . ILE A 1 93 ? -6.507 4.628 7.308 1.00 93.25 93 ILE A CA 1
ATOM 686 C C . ILE A 1 93 ? -5.461 5.632 7.807 1.00 93.25 93 ILE A C 1
ATOM 688 O O . ILE A 1 93 ? -4.460 5.225 8.395 1.00 93.25 93 ILE A O 1
ATOM 692 N N . GLU A 1 94 ? -5.701 6.934 7.635 1.00 92.12 94 GLU A N 1
ATOM 693 C CA . GLU A 1 94 ? -4.817 7.998 8.121 1.00 92.12 94 GLU A CA 1
ATOM 694 C C . GLU A 1 94 ? -4.626 7.954 9.640 1.00 92.12 94 GLU A C 1
ATOM 696 O O . GLU A 1 94 ? -3.523 8.171 10.149 1.00 92.12 94 GLU A O 1
ATOM 701 N N . THR A 1 95 ? -5.696 7.685 10.383 1.00 93.50 95 THR A N 1
ATOM 702 C CA . THR A 1 95 ? -5.630 7.590 11.842 1.00 93.50 95 THR A CA 1
ATOM 703 C C . THR A 1 95 ? -4.856 6.346 12.257 1.00 93.50 95 THR A C 1
ATOM 705 O O . THR A 1 95 ? -3.901 6.458 13.026 1.00 93.50 95 THR A O 1
ATOM 708 N N . THR A 1 96 ? -5.189 5.180 11.696 1.00 93.06 96 THR A N 1
ATOM 709 C CA . THR A 1 96 ? -4.497 3.924 12.003 1.00 93.06 96 THR A CA 1
ATOM 710 C C . THR A 1 96 ? -3.023 3.994 11.639 1.00 93.06 96 THR A C 1
ATOM 712 O O . THR A 1 96 ? -2.193 3.557 12.432 1.00 93.06 96 THR A O 1
ATOM 715 N N . ILE A 1 97 ? -2.656 4.574 10.493 1.00 88.88 97 ILE A N 1
ATOM 716 C CA . ILE A 1 97 ? -1.247 4.668 10.113 1.00 88.88 97 ILE A CA 1
ATOM 717 C C . ILE A 1 97 ? -0.485 5.630 11.014 1.00 88.88 97 ILE A C 1
ATOM 719 O O . ILE A 1 97 ? 0.621 5.309 11.437 1.00 88.88 97 ILE A O 1
ATOM 723 N N . ARG A 1 98 ? -1.085 6.769 11.378 1.00 87.06 98 ARG A N 1
ATOM 724 C CA . ARG A 1 98 ? -0.489 7.726 12.314 1.00 87.06 98 ARG A CA 1
ATOM 725 C C . ARG A 1 98 ? -0.234 7.069 13.666 1.00 87.06 98 ARG A C 1
ATOM 727 O O . ARG A 1 98 ? 0.861 7.206 14.202 1.00 87.06 98 ARG A O 1
ATOM 734 N N . GLU A 1 99 ? -1.210 6.333 14.189 1.00 87.75 99 GLU A N 1
ATOM 735 C CA . GLU A 1 99 ? -1.084 5.604 15.452 1.00 87.75 99 GLU A CA 1
ATOM 736 C C . GLU A 1 99 ? -0.070 4.456 15.363 1.00 87.75 99 GLU A C 1
ATOM 738 O O . GLU A 1 99 ? 0.729 4.269 16.282 1.00 87.75 99 GLU A O 1
ATOM 743 N N . ALA A 1 100 ? -0.056 3.706 14.260 1.00 82.69 100 ALA A N 1
ATOM 744 C CA . ALA A 1 100 ? 0.882 2.610 14.050 1.00 82.69 100 ALA A CA 1
ATOM 745 C C . ALA A 1 100 ? 2.325 3.118 13.956 1.00 82.69 100 ALA A C 1
ATOM 747 O O . ALA A 1 100 ? 3.200 2.607 14.647 1.00 82.69 100 ALA A O 1
ATOM 748 N N . ILE A 1 101 ? 2.556 4.164 13.161 1.00 79.81 101 ILE A N 1
ATOM 749 C CA . ILE A 1 101 ? 3.865 4.780 12.931 1.00 79.81 101 ILE A CA 1
ATOM 750 C C . ILE A 1 101 ? 4.416 5.432 14.196 1.00 79.81 101 ILE A C 1
ATOM 752 O O . ILE A 1 101 ? 5.566 5.188 14.555 1.00 79.81 101 ILE A O 1
ATOM 756 N N . GLN A 1 102 ? 3.612 6.247 14.887 1.00 71.75 102 GLN A N 1
ATOM 757 C CA . GLN A 1 102 ? 4.080 6.996 16.059 1.00 71.75 102 GLN A CA 1
ATOM 758 C C . GLN A 1 102 ? 4.538 6.082 17.197 1.00 71.75 102 GLN A C 1
ATOM 760 O O . GLN A 1 102 ? 5.378 6.477 18.004 1.00 71.75 102 GLN A O 1
ATOM 765 N N . ASN A 1 103 ? 4.004 4.863 17.249 1.00 73.31 103 ASN A N 1
ATOM 766 C CA . ASN A 1 103 ? 4.346 3.876 18.261 1.00 73.31 103 ASN A CA 1
ATOM 767 C C . ASN A 1 103 ? 5.372 2.840 17.773 1.00 73.31 103 ASN A C 1
ATOM 769 O O . ASN A 1 103 ? 5.801 2.006 18.573 1.00 73.31 103 ASN A O 1
ATOM 773 N N . HIS A 1 104 ? 5.784 2.873 16.498 1.00 80.88 104 HIS A N 1
ATOM 774 C CA . HIS A 1 104 ? 6.686 1.866 15.952 1.00 80.88 104 HIS A CA 1
ATOM 775 C C . HIS A 1 104 ? 8.158 2.209 16.243 1.00 80.88 104 HIS A C 1
ATOM 777 O O . HIS A 1 104 ? 8.652 3.239 15.775 1.00 80.88 104 HIS A O 1
ATOM 783 N N . PRO A 1 105 ? 8.919 1.341 16.941 1.00 78.94 105 PRO A N 1
ATOM 784 C CA . PRO A 1 105 ? 10.302 1.631 17.334 1.00 78.94 105 PRO A CA 1
ATOM 785 C C . PRO A 1 105 ? 11.247 1.825 16.139 1.00 78.94 105 PRO A C 1
ATOM 787 O O . PRO A 1 105 ? 12.264 2.502 16.262 1.00 78.94 105 PRO A O 1
ATOM 790 N N . ASN A 1 106 ? 10.898 1.258 14.980 1.00 76.88 106 ASN A N 1
ATOM 791 C CA . ASN A 1 106 ? 11.714 1.307 13.767 1.00 76.88 106 ASN A CA 1
ATOM 792 C C . ASN A 1 106 ? 11.274 2.383 12.764 1.00 76.88 106 ASN A C 1
ATOM 794 O O . ASN A 1 106 ? 11.829 2.434 11.669 1.00 76.88 106 ASN A O 1
ATOM 798 N N . PHE A 1 107 ? 10.303 3.246 13.088 1.00 73.75 107 PHE A N 1
ATOM 799 C CA . PHE A 1 107 ? 9.863 4.262 12.124 1.00 73.75 107 PHE A CA 1
ATOM 800 C C . PHE A 1 107 ? 10.985 5.233 11.724 1.00 73.75 107 PHE A C 1
ATOM 802 O O . PHE A 1 107 ? 11.029 5.677 10.577 1.00 73.75 107 PHE A O 1
ATOM 809 N N . THR A 1 108 ? 11.948 5.476 12.621 1.00 70.19 108 THR A N 1
ATOM 810 C CA . THR A 1 108 ? 13.145 6.281 12.334 1.00 70.19 108 THR A CA 1
ATOM 811 C C . THR A 1 108 ? 13.854 5.831 11.051 1.00 70.19 108 THR A C 1
ATOM 813 O O . THR A 1 108 ? 14.311 6.668 10.281 1.00 70.19 108 THR A O 1
ATOM 816 N N . PHE A 1 109 ? 13.871 4.527 10.756 1.00 70.12 109 PHE A N 1
ATOM 817 C CA . PHE A 1 109 ? 14.495 3.989 9.545 1.00 70.12 109 PHE A CA 1
ATOM 818 C C . PHE A 1 109 ? 13.793 4.445 8.256 1.00 70.12 109 PHE A C 1
ATOM 820 O O . PHE A 1 109 ? 14.453 4.764 7.269 1.00 70.12 109 PHE A O 1
ATOM 827 N N . ILE A 1 110 ? 12.458 4.528 8.260 1.00 70.69 110 ILE A N 1
ATOM 828 C CA . ILE A 1 110 ? 11.703 5.062 7.116 1.00 70.69 110 ILE A CA 1
ATOM 829 C C . ILE A 1 110 ? 12.002 6.547 6.957 1.00 70.69 110 ILE A C 1
ATOM 831 O O . ILE A 1 110 ? 12.282 6.999 5.847 1.00 70.69 110 ILE A O 1
ATOM 835 N N . SER A 1 111 ? 11.997 7.297 8.061 1.00 68.50 111 SER A N 1
ATOM 836 C CA . SER A 1 111 ? 12.298 8.725 7.998 1.00 68.50 111 SER A CA 1
ATOM 837 C C . SER A 1 111 ? 13.722 9.016 7.532 1.00 68.50 111 SER A C 1
ATOM 839 O O . SER A 1 111 ? 13.934 9.960 6.782 1.00 68.50 111 SER A O 1
ATOM 841 N N . GLU A 1 112 ? 14.697 8.185 7.905 1.00 71.75 112 GLU A N 1
ATOM 842 C CA . GLU A 1 112 ? 16.082 8.310 7.440 1.00 71.75 112 GLU A CA 1
ATOM 843 C C . GLU A 1 112 ? 16.216 7.973 5.952 1.00 71.75 112 GLU A C 1
ATOM 845 O O . GLU A 1 112 ? 16.970 8.636 5.244 1.00 71.75 112 GLU A O 1
ATOM 850 N N . ARG A 1 113 ? 15.468 6.975 5.462 1.00 69.06 113 ARG A N 1
ATOM 851 C CA . ARG A 1 113 ? 15.522 6.546 4.058 1.00 69.06 113 ARG A CA 1
ATOM 852 C C . ARG A 1 113 ? 14.947 7.578 3.091 1.00 69.06 113 ARG A C 1
ATOM 854 O O . ARG A 1 113 ? 15.483 7.733 2.000 1.00 69.06 113 ARG A O 1
ATOM 861 N N . TYR A 1 114 ? 13.862 8.246 3.471 1.00 65.06 114 TYR A N 1
ATOM 862 C CA . TYR A 1 114 ? 13.164 9.198 2.595 1.00 65.06 114 TYR A CA 1
ATOM 863 C C . TYR A 1 114 ? 13.408 10.665 2.981 1.00 65.06 114 TYR A C 1
ATOM 865 O O . TYR A 1 114 ? 13.056 11.573 2.239 1.00 65.06 114 TYR A O 1
ATOM 873 N N . GLY A 1 115 ? 14.050 10.910 4.124 1.00 64.44 115 GLY A N 1
ATOM 874 C CA . GLY A 1 115 ? 14.422 12.233 4.622 1.00 64.44 115 GLY A CA 1
ATOM 875 C C . GLY A 1 115 ? 13.359 12.915 5.489 1.00 64.44 115 GLY A C 1
ATOM 876 O O . GLY A 1 115 ? 13.694 13.846 6.219 1.00 64.44 115 GLY A O 1
ATOM 877 N N . GLY A 1 116 ? 12.097 12.480 5.451 1.00 68.38 116 GLY A N 1
ATOM 878 C CA . GLY A 1 116 ? 11.000 13.115 6.188 1.00 68.38 116 GLY A CA 1
ATOM 879 C C . GLY A 1 116 ? 10.580 12.408 7.479 1.00 68.38 116 GLY A C 1
ATOM 880 O O . GLY A 1 116 ? 10.529 11.188 7.550 1.00 68.38 116 GLY A O 1
ATOM 881 N N . ASN A 1 117 ? 10.191 13.176 8.500 1.00 72.44 117 ASN A N 1
ATOM 882 C CA . ASN A 1 117 ? 9.807 12.655 9.827 1.00 72.44 117 ASN A CA 1
ATOM 883 C C . ASN A 1 117 ? 8.328 12.244 9.920 1.00 72.44 117 ASN A C 1
ATOM 885 O O . ASN A 1 117 ? 7.850 11.857 10.988 1.00 72.44 117 ASN A O 1
ATOM 889 N N . THR A 1 118 ? 7.578 12.418 8.838 1.00 79.81 118 THR A N 1
ATOM 890 C CA . THR A 1 118 ? 6.137 12.176 8.775 1.00 79.81 118 THR A CA 1
ATOM 891 C C . THR A 1 118 ? 5.797 11.493 7.465 1.00 79.81 118 THR A C 1
ATOM 893 O O . THR A 1 118 ? 6.434 11.772 6.456 1.00 79.81 118 THR A O 1
ATOM 896 N N . LEU A 1 119 ? 4.780 10.637 7.473 1.00 85.38 119 LEU A N 1
ATOM 897 C CA . LEU A 1 119 ? 4.184 10.105 6.254 1.00 85.38 119 LEU A CA 1
ATOM 898 C C . LEU A 1 119 ? 3.080 11.065 5.796 1.00 85.38 119 LEU A C 1
ATOM 900 O O . LEU A 1 119 ? 2.146 11.330 6.554 1.00 85.38 119 LEU A O 1
ATOM 904 N N . GLU A 1 120 ? 3.206 11.601 4.588 1.00 88.88 120 GLU A N 1
ATOM 905 C CA . GLU A 1 120 ? 2.134 12.349 3.936 1.00 88.88 120 GLU A CA 1
ATOM 906 C C . GLU A 1 120 ? 1.134 11.360 3.335 1.00 88.88 120 GLU A C 1
ATOM 908 O O . GLU A 1 120 ? 1.535 10.363 2.739 1.00 88.88 120 GLU A O 1
ATOM 913 N N . VAL A 1 121 ? -0.161 11.618 3.510 1.00 90.75 121 VAL A N 1
ATOM 914 C CA . VAL A 1 121 ? -1.223 10.802 2.918 1.00 90.75 121 VAL A CA 1
ATOM 915 C C . VAL A 1 121 ? -1.991 11.656 1.920 1.00 90.75 121 VAL A C 1
ATOM 917 O O . VAL A 1 121 ? -2.461 12.740 2.266 1.00 90.75 121 VAL A O 1
ATOM 920 N N . ILE A 1 122 ? -2.096 11.172 0.686 1.00 91.50 122 ILE A N 1
ATOM 921 C CA . ILE A 1 122 ? -2.849 11.813 -0.394 1.00 91.50 122 ILE A CA 1
ATOM 922 C C . ILE A 1 122 ? -3.935 10.874 -0.928 1.00 91.50 122 ILE A C 1
ATOM 924 O O . ILE A 1 122 ? -3.863 9.654 -0.775 1.00 91.50 122 ILE A O 1
ATOM 928 N N . GLN A 1 123 ? -4.941 11.459 -1.569 1.00 91.50 123 GLN A N 1
ATOM 929 C CA . GLN A 1 123 ? -5.965 10.745 -2.335 1.00 91.50 123 GLN A CA 1
ATOM 930 C C . GLN A 1 123 ? -5.675 10.888 -3.835 1.00 91.50 123 GLN A C 1
ATOM 932 O O . GLN A 1 123 ? -4.902 11.770 -4.209 1.00 91.50 123 GLN A O 1
ATOM 937 N N . GLU A 1 124 ? -6.339 10.070 -4.657 1.00 89.62 124 GLU A N 1
ATOM 938 C CA . GLU A 1 124 ? -6.232 10.056 -6.128 1.00 89.62 124 GLU A CA 1
ATOM 939 C C . GLU A 1 124 ? -4.821 9.673 -6.592 1.00 89.62 124 GLU A C 1
ATOM 941 O O . GLU A 1 124 ? -3.938 10.512 -6.799 1.00 89.62 124 GLU A O 1
ATOM 946 N N . CYS A 1 125 ? -4.583 8.371 -6.733 1.00 91.50 125 CYS A N 1
ATOM 947 C CA . CYS A 1 125 ? -3.238 7.885 -6.965 1.00 91.50 125 CYS A CA 1
ATOM 948 C C . CYS A 1 125 ? -2.712 8.211 -8.352 1.00 91.50 125 CYS A C 1
ATOM 950 O O . CYS A 1 125 ? -3.421 8.114 -9.350 1.00 91.50 125 CYS A O 1
ATOM 952 N N . PRO A 1 126 ? -1.408 8.538 -8.448 1.00 89.06 126 PRO A N 1
ATOM 953 C CA . PRO A 1 126 ? -0.778 8.858 -9.725 1.00 89.06 126 PRO A CA 1
ATOM 954 C C . PRO A 1 126 ? -0.652 7.634 -10.646 1.00 89.06 126 PRO A C 1
ATOM 956 O O . PRO A 1 126 ? -0.233 7.773 -11.792 1.00 89.06 126 PRO A O 1
ATOM 959 N N . SER A 1 127 ? -0.960 6.438 -10.137 1.00 87.38 127 SER A N 1
ATOM 960 C CA . SER A 1 127 ? -0.906 5.171 -10.854 1.00 87.38 127 SER A CA 1
ATOM 961 C C . SER A 1 127 ? -2.183 4.387 -10.609 1.00 87.38 127 SER A C 1
ATOM 963 O O . SER A 1 127 ? -2.693 4.354 -9.489 1.00 87.38 127 SER A O 1
ATOM 965 N N . THR A 1 128 ? -2.634 3.688 -11.646 1.00 91.44 128 THR A N 1
ATOM 966 C CA . THR A 1 128 ? -3.719 2.714 -11.552 1.00 91.44 128 THR A CA 1
ATOM 967 C C . THR A 1 128 ? -3.253 1.451 -10.815 1.00 91.44 128 THR A C 1
ATOM 969 O O . THR A 1 128 ? -2.065 1.117 -10.875 1.00 91.44 128 THR A O 1
ATOM 972 N N . PRO A 1 129 ? -4.152 0.727 -10.129 1.00 92.56 129 PRO A N 1
ATOM 973 C CA . PRO A 1 129 ? -3.798 -0.511 -9.442 1.00 92.56 129 PRO A CA 1
ATOM 974 C C . PRO A 1 129 ? -3.267 -1.585 -10.402 1.00 92.56 129 PRO A C 1
ATOM 976 O O . PRO A 1 129 ? -3.901 -1.884 -11.415 1.00 92.56 129 PRO A O 1
ATOM 979 N N . THR A 1 130 ? -2.144 -2.228 -10.060 1.00 91.06 130 THR A N 1
ATOM 980 C CA . THR A 1 130 ? -1.522 -3.277 -10.898 1.00 91.06 130 THR A CA 1
ATOM 981 C C . THR A 1 130 ? -2.471 -4.433 -11.217 1.00 91.06 130 THR A C 1
ATOM 983 O O . THR A 1 130 ? -2.394 -4.991 -12.307 1.00 91.06 130 THR A O 1
ATOM 986 N N . ILE A 1 131 ? -3.399 -4.780 -10.317 1.00 91.25 131 ILE A N 1
ATOM 987 C CA . ILE A 1 131 ? -4.356 -5.882 -10.542 1.00 91.25 131 ILE A CA 1
ATOM 988 C C . ILE A 1 131 ? -5.342 -5.630 -11.690 1.00 91.25 131 ILE A C 1
ATOM 990 O O . ILE A 1 131 ? -6.023 -6.559 -12.114 1.00 91.25 131 ILE A O 1
ATOM 994 N N . LEU A 1 132 ? -5.444 -4.386 -12.166 1.00 90.69 132 LEU A N 1
ATOM 995 C CA . LEU A 1 132 ? -6.260 -4.015 -13.323 1.00 90.69 132 LEU A CA 1
ATOM 996 C C . LEU A 1 132 ? -5.464 -4.011 -14.630 1.00 90.69 132 LEU A C 1
ATOM 998 O O . LEU A 1 132 ? -6.036 -3.763 -15.688 1.00 90.69 132 LEU A O 1
ATOM 1002 N N . SER A 1 133 ? -4.151 -4.234 -14.569 1.00 87.94 133 SER A N 1
ATOM 1003 C CA . SER A 1 133 ? -3.320 -4.344 -15.762 1.00 87.94 133 SER A CA 1
ATOM 1004 C C . SER A 1 133 ? -3.674 -5.611 -16.536 1.00 87.94 133 SER A C 1
ATOM 1006 O O . SER A 1 133 ? -3.795 -6.687 -15.951 1.00 87.94 133 SER A O 1
ATOM 1008 N N . ASP A 1 134 ? -3.728 -5.511 -17.864 1.00 83.69 134 ASP A N 1
ATOM 1009 C CA . ASP A 1 134 ? -3.848 -6.672 -18.757 1.00 83.69 134 ASP A CA 1
ATOM 1010 C C . ASP A 1 134 ? -2.653 -7.642 -18.621 1.00 83.69 134 ASP A C 1
ATOM 1012 O O . ASP A 1 134 ? -2.722 -8.795 -19.049 1.00 83.69 134 ASP A O 1
ATOM 1016 N N . GLU A 1 135 ? -1.552 -7.182 -18.020 1.00 81.75 135 GLU A N 1
ATOM 1017 C CA . GLU A 1 135 ? -0.340 -7.962 -17.758 1.00 81.75 135 GLU A CA 1
ATOM 1018 C C . GLU A 1 135 ? -0.344 -8.637 -16.372 1.00 81.75 135 GLU A C 1
ATOM 1020 O O . GLU A 1 135 ? 0.604 -9.341 -16.022 1.00 81.75 135 GLU A O 1
ATOM 1025 N N . TRP A 1 136 ? -1.394 -8.448 -15.561 1.00 84.31 136 TRP A N 1
ATOM 1026 C CA . TRP A 1 136 ? -1.502 -9.086 -14.251 1.00 84.31 136 TRP A CA 1
ATOM 1027 C C . TRP A 1 136 ? -1.636 -10.610 -14.378 1.00 84.31 136 TRP A C 1
ATOM 1029 O O . TRP A 1 136 ? -2.632 -11.139 -14.871 1.00 84.31 136 TRP A O 1
ATOM 1039 N N . THR A 1 137 ? -0.635 -11.331 -13.877 1.00 81.81 137 THR A N 1
ATOM 1040 C CA . THR A 1 137 ? -0.577 -12.803 -13.882 1.00 81.81 137 THR A CA 1
ATOM 1041 C C . THR A 1 137 ? -0.899 -13.428 -12.524 1.00 81.81 137 THR A C 1
ATOM 1043 O O . THR A 1 137 ? -0.936 -14.653 -12.407 1.00 81.81 137 THR A O 1
ATOM 1046 N N . GLY A 1 138 ? -1.172 -12.607 -11.508 1.00 81.69 138 GLY A N 1
ATOM 1047 C CA . GLY A 1 138 ? -1.426 -13.042 -10.139 1.00 81.69 138 GLY A CA 1
ATOM 1048 C C . GLY A 1 138 ? -0.362 -12.559 -9.146 1.00 81.69 138 GLY A C 1
ATOM 1049 O O . GLY A 1 138 ? 0.640 -11.957 -9.531 1.00 81.69 138 GLY A O 1
ATOM 1050 N N . PRO A 1 139 ? -0.560 -12.840 -7.847 1.00 72.31 139 PRO A N 1
ATOM 1051 C CA . PRO A 1 139 ? 0.277 -12.340 -6.756 1.00 72.31 139 PRO A CA 1
ATOM 1052 C C . PRO A 1 139 ? 1.595 -13.107 -6.596 1.00 72.31 139 PRO A C 1
ATOM 1054 O O . PRO A 1 139 ? 2.197 -13.072 -5.522 1.00 72.31 139 PRO A O 1
ATOM 1057 N N . GLU A 1 140 ? 2.030 -13.855 -7.615 1.00 61.00 140 GLU A N 1
ATOM 1058 C CA . GLU A 1 140 ? 3.243 -14.655 -7.515 1.00 61.00 140 GLU A CA 1
ATOM 1059 C C . GLU A 1 140 ? 4.444 -13.754 -7.203 1.00 61.00 140 GLU A C 1
ATOM 1061 O O . GLU A 1 140 ? 4.804 -12.833 -7.945 1.00 61.00 140 GLU A O 1
ATOM 1066 N N . VAL A 1 141 ? 5.039 -14.034 -6.045 1.00 49.31 141 VAL A N 1
ATOM 1067 C CA . VAL A 1 141 ? 6.180 -13.338 -5.463 1.00 49.31 141 VAL A CA 1
ATOM 1068 C C . VAL A 1 141 ? 7.347 -13.405 -6.452 1.00 49.31 141 VAL A C 1
ATOM 1070 O O . VAL A 1 141 ? 8.066 -14.399 -6.513 1.00 49.31 141 VAL A O 1
ATOM 1073 N N . GLY A 1 142 ? 7.514 -12.348 -7.249 1.00 45.16 142 GLY A N 1
ATOM 1074 C CA . GLY A 1 142 ? 8.595 -12.214 -8.230 1.00 45.16 142 GLY A CA 1
ATOM 1075 C C . GLY A 1 142 ? 8.255 -12.546 -9.691 1.00 45.16 142 GLY A C 1
ATOM 1076 O O . GLY A 1 142 ? 9.182 -12.564 -10.498 1.00 45.16 142 GLY A O 1
ATOM 1077 N N . SER A 1 143 ? 6.987 -12.784 -10.056 1.00 38.03 143 SER A N 1
ATOM 1078 C CA . SER A 1 143 ? 6.578 -13.079 -11.452 1.00 38.03 143 SER A CA 1
ATOM 1079 C C . SER A 1 143 ? 5.274 -12.412 -11.917 1.00 38.03 143 SER A C 1
ATOM 1081 O O . SER A 1 143 ? 4.838 -12.652 -13.047 1.00 38.03 143 SER A O 1
ATOM 1083 N N . GLY A 1 144 ? 4.675 -11.530 -11.110 1.00 39.75 144 GLY A N 1
ATOM 1084 C CA . GLY A 1 144 ? 3.759 -10.514 -11.641 1.00 39.75 144 GLY A CA 1
ATOM 1085 C C . GLY A 1 144 ? 4.500 -9.597 -12.620 1.00 39.75 144 GLY A C 1
ATOM 1086 O O . GLY A 1 144 ? 5.719 -9.463 -12.507 1.00 39.75 144 GLY A O 1
ATOM 1087 N N . ALA A 1 145 ? 3.800 -8.958 -13.559 1.00 45.72 145 ALA A N 1
ATOM 1088 C CA . ALA A 1 145 ? 4.329 -7.866 -14.380 1.00 45.72 145 ALA A CA 1
ATOM 1089 C C . ALA A 1 145 ? 3.966 -6.506 -13.741 1.00 45.72 145 ALA A C 1
ATOM 1091 O O . ALA A 1 145 ? 3.053 -5.824 -14.207 1.00 45.72 145 ALA A O 1
ATOM 1092 N N . PRO A 1 146 ? 4.599 -6.101 -12.622 1.00 57.50 146 PRO A N 1
ATOM 1093 C CA . PRO A 1 146 ? 4.520 -4.719 -12.174 1.00 57.50 146 PRO A CA 1
ATOM 1094 C C . PRO A 1 146 ? 5.124 -3.834 -13.255 1.00 57.50 146 PRO A C 1
ATOM 1096 O O . PRO A 1 146 ? 5.879 -4.314 -14.104 1.00 57.50 146 PRO A O 1
ATOM 1099 N N . HIS A 1 147 ? 4.826 -2.538 -13.215 1.00 53.94 147 HIS A N 1
ATOM 1100 C CA . HIS A 1 147 ? 5.388 -1.632 -14.202 1.00 53.9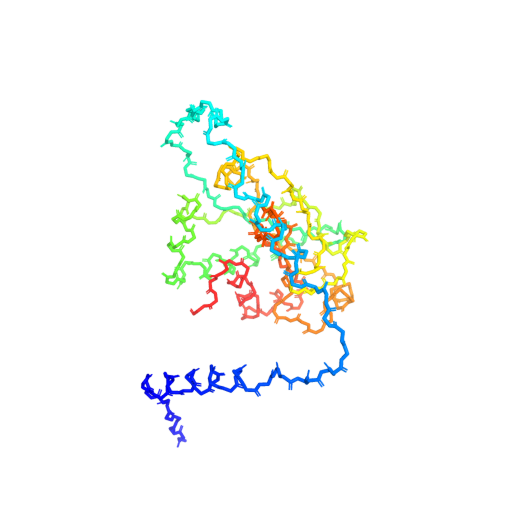4 147 HIS A CA 1
ATOM 1101 C C . HIS A 1 147 ? 6.922 -1.698 -14.137 1.00 53.94 147 HIS A C 1
ATOM 1103 O O . HIS A 1 147 ? 7.536 -1.288 -13.147 1.00 53.94 147 HIS A O 1
ATOM 1109 N N . ILE A 1 148 ? 7.530 -2.298 -15.166 1.00 57.47 148 ILE A N 1
ATOM 1110 C CA . ILE A 1 148 ? 8.978 -2.445 -15.262 1.00 57.47 148 ILE A CA 1
ATOM 1111 C C . ILE A 1 148 ? 9.505 -1.137 -15.812 1.00 57.47 148 ILE A C 1
ATOM 1113 O O . ILE A 1 148 ? 9.362 -0.838 -17.001 1.00 57.47 148 ILE A O 1
ATOM 1117 N N . VAL A 1 149 ? 10.145 -0.363 -14.947 1.00 56.84 149 VAL A N 1
ATOM 1118 C CA . VAL A 1 149 ? 10.832 0.837 -15.395 1.00 56.84 149 VAL A CA 1
ATOM 1119 C C . VAL A 1 149 ? 12.271 0.462 -15.706 1.00 56.84 149 VAL A C 1
ATOM 1121 O O . VAL A 1 149 ? 13.079 0.201 -14.816 1.00 56.84 149 VAL A O 1
ATOM 1124 N N . ASN A 1 150 ? 12.584 0.416 -17.001 1.00 56.28 150 ASN A N 1
ATOM 1125 C CA . ASN A 1 150 ? 13.961 0.323 -17.470 1.00 56.28 150 ASN A CA 1
ATOM 1126 C C . ASN A 1 150 ? 14.604 1.694 -17.277 1.00 56.28 150 ASN A C 1
ATOM 1128 O O . ASN A 1 150 ? 14.333 2.629 -18.030 1.00 56.28 150 ASN A O 1
ATOM 1132 N N . VAL A 1 151 ? 15.408 1.825 -16.231 1.00 55.09 151 VAL A N 1
ATOM 1133 C CA . VAL A 1 151 ? 16.111 3.070 -15.939 1.00 55.09 151 VAL A CA 1
ATOM 1134 C C . VAL A 1 151 ? 17.434 3.072 -16.697 1.00 55.09 151 VAL A C 1
ATOM 1136 O O . VAL A 1 151 ? 18.146 2.067 -16.728 1.00 55.09 151 VAL A O 1
ATOM 1139 N N . GLU A 1 152 ? 17.743 4.193 -17.349 1.00 56.97 152 GLU A N 1
ATOM 1140 C CA . GLU A 1 152 ? 19.054 4.403 -17.964 1.00 56.97 152 GLU A CA 1
ATOM 1141 C C . GLU A 1 152 ? 20.154 4.249 -16.895 1.00 56.97 152 GLU A C 1
ATOM 1143 O O . GLU A 1 152 ? 19.954 4.678 -15.758 1.00 56.97 152 GLU A O 1
ATOM 1148 N N . PRO A 1 153 ? 21.314 3.653 -17.225 1.00 54.88 153 PRO A N 1
ATOM 1149 C CA . PRO A 1 153 ? 22.327 3.241 -16.245 1.00 54.88 153 PRO A CA 1
ATOM 1150 C C . PRO A 1 153 ? 22.883 4.365 -15.351 1.00 54.88 153 PRO A C 1
ATOM 1152 O O . PRO A 1 153 ? 23.493 4.064 -14.328 1.00 54.88 153 PRO A O 1
ATOM 1155 N N . ASP A 1 154 ? 22.645 5.632 -15.699 1.00 60.16 154 ASP A N 1
ATOM 1156 C CA . ASP A 1 154 ? 23.179 6.802 -14.997 1.00 60.16 154 ASP A CA 1
ATOM 1157 C C . ASP A 1 154 ? 22.203 7.455 -13.995 1.00 60.16 154 ASP A C 1
ATOM 1159 O O . ASP A 1 154 ? 22.548 8.462 -13.373 1.00 60.16 154 ASP A O 1
ATOM 1163 N N . VAL A 1 155 ? 20.989 6.924 -13.797 1.00 56.06 155 VAL A N 1
ATOM 1164 C CA . VAL A 1 155 ? 20.061 7.461 -12.782 1.00 56.06 155 VAL A CA 1
ATOM 1165 C C . VAL A 1 155 ? 20.192 6.668 -11.482 1.00 56.06 155 VAL A C 1
ATOM 1167 O O . VAL A 1 155 ? 19.915 5.470 -11.436 1.00 56.06 155 VAL A O 1
ATOM 1170 N N . SER A 1 156 ? 20.574 7.351 -10.399 1.00 67.62 156 SER A N 1
ATOM 1171 C CA . SER A 1 156 ? 20.551 6.761 -9.057 1.00 67.62 156 SER A CA 1
ATOM 1172 C C . SER A 1 156 ? 19.126 6.347 -8.675 1.00 67.62 156 SER A C 1
ATOM 1174 O O . SER A 1 156 ? 18.173 7.099 -8.883 1.00 67.62 156 SER A O 1
ATOM 1176 N N . ILE A 1 157 ? 18.983 5.165 -8.070 1.00 64.44 157 ILE A N 1
ATOM 1177 C CA . ILE A 1 157 ? 17.711 4.664 -7.522 1.00 64.44 157 ILE A CA 1
ATOM 1178 C C . ILE A 1 157 ? 17.130 5.665 -6.523 1.00 64.44 157 ILE A C 1
ATOM 1180 O O . ILE A 1 157 ? 15.923 5.892 -6.515 1.00 64.44 157 ILE A O 1
ATOM 1184 N N . ASP A 1 158 ? 17.987 6.305 -5.728 1.00 62.94 158 ASP A N 1
ATOM 1185 C CA . ASP A 1 158 ? 17.559 7.305 -4.757 1.00 62.94 158 ASP A CA 1
ATOM 1186 C C . ASP A 1 158 ? 16.988 8.535 -5.470 1.00 62.94 158 ASP A C 1
ATOM 1188 O O . ASP A 1 158 ? 15.897 8.986 -5.133 1.00 62.94 158 ASP A O 1
ATOM 1192 N N . ASP A 1 159 ? 17.646 9.033 -6.518 1.00 64.75 159 ASP A N 1
ATOM 1193 C CA . ASP A 1 159 ? 17.124 10.135 -7.342 1.00 64.75 159 ASP A CA 1
ATOM 1194 C C . ASP A 1 159 ? 15.799 9.775 -8.018 1.00 64.75 159 ASP A C 1
ATOM 1196 O O . ASP A 1 159 ? 14.925 10.626 -8.197 1.00 64.75 159 ASP A O 1
ATOM 1200 N N . TRP A 1 160 ? 15.651 8.515 -8.421 1.00 65.06 160 TRP A N 1
ATOM 1201 C CA . TRP A 1 160 ? 14.428 8.007 -9.024 1.00 65.06 160 TRP A CA 1
ATOM 1202 C C . TRP A 1 160 ? 13.285 7.948 -8.003 1.00 65.06 160 TRP A C 1
ATOM 1204 O O . TRP A 1 160 ? 12.179 8.408 -8.288 1.00 65.06 160 TRP A O 1
ATOM 1214 N N . LEU A 1 161 ? 13.560 7.454 -6.794 1.00 64.00 161 LEU A N 1
ATOM 1215 C CA . LEU A 1 161 ? 12.611 7.362 -5.682 1.00 64.00 161 LEU A CA 1
ATOM 1216 C C . LEU A 1 161 ? 12.143 8.738 -5.192 1.00 64.00 161 LEU A C 1
ATOM 1218 O O . LEU A 1 161 ? 10.950 8.922 -4.950 1.00 64.00 161 LEU A O 1
ATOM 1222 N N . HIS A 1 162 ? 13.053 9.713 -5.104 1.00 62.91 162 HIS A N 1
ATOM 1223 C CA . HIS A 1 162 ? 12.739 11.083 -4.676 1.00 62.91 162 HIS A CA 1
ATOM 1224 C C . HIS A 1 162 ? 11.879 11.860 -5.684 1.00 62.91 162 HIS A C 1
ATOM 1226 O O . HIS A 1 162 ? 11.278 12.868 -5.327 1.00 62.91 162 HIS A O 1
ATOM 1232 N N . LYS A 1 163 ? 11.810 11.425 -6.949 1.00 60.97 163 LYS A N 1
ATOM 1233 C CA . LYS A 1 163 ? 10.978 12.070 -7.983 1.00 60.97 163 LYS A CA 1
ATOM 1234 C C . LYS A 1 163 ? 9.544 11.544 -8.018 1.00 60.97 163 LYS A C 1
ATOM 1236 O O . LYS A 1 163 ? 8.718 12.090 -8.751 1.00 60.97 163 LYS A O 1
ATOM 1241 N N . ARG A 1 164 ? 9.240 10.480 -7.272 1.00 66.06 164 ARG A N 1
ATOM 1242 C CA . ARG A 1 164 ? 7.906 9.879 -7.244 1.00 66.06 164 ARG A CA 1
ATOM 1243 C C . ARG A 1 164 ? 6.998 10.634 -6.286 1.00 66.06 164 ARG A C 1
ATOM 1245 O O . ARG A 1 164 ? 7.365 10.908 -5.150 1.00 66.06 164 ARG A O 1
ATOM 1252 N N . SER A 1 165 ? 5.781 10.906 -6.746 1.00 70.69 165 SER A N 1
ATOM 1253 C CA . SER A 1 165 ? 4.739 11.544 -5.943 1.00 70.69 165 SER A CA 1
ATOM 1254 C C . SER A 1 165 ? 4.097 10.611 -4.911 1.00 70.69 165 SER A C 1
ATOM 1256 O O . SER A 1 165 ? 3.384 11.103 -4.051 1.00 70.69 165 SER A O 1
ATOM 1258 N N . ALA A 1 166 ? 4.326 9.292 -4.988 1.00 81.12 166 ALA A N 1
ATOM 1259 C CA . ALA A 1 166 ? 3.890 8.302 -4.002 1.00 81.12 166 ALA A CA 1
ATOM 1260 C C . ALA A 1 166 ? 4.849 7.100 -3.972 1.00 81.12 166 ALA A C 1
ATOM 1262 O O . ALA A 1 166 ? 5.236 6.592 -5.027 1.00 81.12 166 ALA A O 1
ATOM 1263 N N . GLN A 1 167 ? 5.222 6.642 -2.774 1.00 87.75 167 GLN A N 1
ATOM 1264 C CA . GLN A 1 167 ? 6.057 5.450 -2.555 1.00 87.75 167 GLN A CA 1
ATOM 1265 C C . GLN A 1 167 ? 5.226 4.231 -2.137 1.00 87.75 167 GLN A C 1
ATOM 1267 O O . GLN A 1 167 ? 5.590 3.093 -2.444 1.00 87.75 167 GLN A O 1
ATOM 1272 N N . TYR A 1 168 ? 4.098 4.471 -1.466 1.00 92.19 168 TYR A N 1
ATOM 1273 C CA . TYR A 1 168 ? 3.190 3.433 -0.989 1.00 92.19 168 TYR A CA 1
ATOM 1274 C C . TYR A 1 168 ? 1.787 3.674 -1.531 1.00 92.19 168 TYR A C 1
ATOM 1276 O O . TYR A 1 168 ? 1.310 4.808 -1.543 1.00 92.19 168 TYR A O 1
ATOM 1284 N N . PHE A 1 169 ? 1.122 2.603 -1.944 1.00 95.00 169 PHE A N 1
ATOM 1285 C CA . PHE A 1 169 ? -0.212 2.649 -2.525 1.00 95.00 169 PHE A CA 1
ATOM 1286 C C . PHE A 1 169 ? -1.167 1.793 -1.698 1.00 95.00 169 PHE A C 1
ATOM 1288 O O . PHE A 1 169 ? -0.857 0.656 -1.337 1.00 95.00 169 PHE A O 1
ATOM 1295 N N . ILE A 1 170 ? -2.343 2.332 -1.408 1.00 96.12 170 ILE A N 1
ATOM 1296 C CA . ILE A 1 170 ? -3.450 1.602 -0.804 1.00 96.12 170 ILE A CA 1
ATOM 1297 C C . ILE A 1 170 ? -4.602 1.632 -1.786 1.00 96.12 170 ILE A C 1
ATOM 1299 O O . ILE A 1 170 ? -5.122 2.697 -2.093 1.00 96.12 170 ILE A O 1
ATOM 1303 N N . PHE A 1 171 ? -5.025 0.460 -2.238 1.00 97.00 171 PHE A N 1
ATOM 1304 C CA . PHE A 1 171 ? -6.181 0.324 -3.105 1.00 97.00 171 PHE A CA 1
ATOM 1305 C C . PHE A 1 171 ? -7.323 -0.342 -2.350 1.00 97.00 171 PHE A C 1
ATOM 1307 O O . PHE A 1 171 ? -7.207 -1.477 -1.883 1.00 97.00 171 PHE A O 1
ATOM 1314 N N . VAL A 1 172 ? -8.437 0.369 -2.216 1.00 97.00 172 VAL A N 1
ATOM 1315 C CA . VAL A 1 172 ? -9.645 -0.151 -1.573 1.00 97.00 172 VAL A CA 1
ATOM 1316 C C . VAL A 1 172 ? -10.563 -0.722 -2.642 1.00 97.00 172 VAL A C 1
ATOM 1318 O O . VAL A 1 172 ? -10.919 -0.026 -3.588 1.00 97.00 172 VAL A O 1
ATOM 1321 N N . GLY A 1 173 ? -10.939 -1.992 -2.513 1.00 96.06 173 GLY A N 1
ATOM 1322 C CA . GLY A 1 173 ? -11.708 -2.683 -3.546 1.00 96.06 173 GLY A CA 1
ATOM 1323 C C . GLY A 1 173 ? -12.823 -3.582 -3.009 1.00 96.06 173 GLY A C 1
ATOM 1324 O O . GLY A 1 173 ? -12.829 -3.937 -1.823 1.00 96.06 173 GLY A O 1
ATOM 1325 N N . PRO A 1 174 ? -13.765 -3.983 -3.882 1.00 96.12 174 PRO A N 1
ATOM 1326 C CA . PRO A 1 174 ? -14.760 -5.005 -3.573 1.00 96.12 174 PRO A CA 1
ATOM 1327 C C . PRO A 1 174 ? -14.128 -6.362 -3.221 1.00 96.12 174 PRO A C 1
ATOM 1329 O O . PRO A 1 174 ? -13.086 -6.740 -3.760 1.00 96.12 174 PRO A O 1
ATOM 1332 N N . GLU A 1 175 ? -14.775 -7.120 -2.328 1.00 95.50 175 GLU A N 1
ATOM 1333 C CA . GLU A 1 175 ? -14.269 -8.428 -1.875 1.00 95.50 175 GLU A CA 1
ATOM 1334 C C . GLU A 1 175 ? -14.168 -9.440 -3.016 1.00 95.50 175 GLU A C 1
ATOM 1336 O O . GLU A 1 175 ? -13.192 -10.171 -3.088 1.00 95.50 175 GLU A O 1
ATOM 1341 N N . ASP A 1 176 ? -15.133 -9.480 -3.932 1.00 95.88 176 ASP A N 1
ATOM 1342 C CA . ASP A 1 176 ? -15.125 -10.405 -5.067 1.00 95.88 176 ASP A CA 1
ATOM 1343 C C . ASP A 1 176 ? -13.972 -10.126 -6.039 1.00 95.88 176 ASP A C 1
ATOM 1345 O O . ASP A 1 176 ? -13.294 -11.063 -6.461 1.00 95.88 176 ASP A O 1
ATOM 1349 N N . VAL A 1 177 ? -13.697 -8.851 -6.326 1.00 95.06 177 VAL A N 1
ATOM 1350 C CA . VAL A 1 177 ? -12.559 -8.430 -7.157 1.00 95.06 177 VAL A CA 1
ATOM 1351 C C . VAL A 1 177 ? -11.236 -8.829 -6.500 1.00 95.06 177 VAL A C 1
ATOM 1353 O O . VAL A 1 177 ? -10.384 -9.459 -7.131 1.00 95.06 177 VAL A O 1
ATOM 1356 N N . LEU A 1 178 ? -11.065 -8.512 -5.214 1.00 95.50 178 LEU A N 1
ATOM 1357 C CA . LEU A 1 178 ? -9.823 -8.814 -4.502 1.00 95.50 178 LEU A CA 1
ATOM 1358 C C . LEU A 1 178 ? -9.646 -10.314 -4.236 1.00 95.50 178 LEU A C 1
ATOM 1360 O O . LEU A 1 178 ? -8.527 -10.811 -4.332 1.00 95.50 178 LEU A O 1
ATOM 1364 N N . GLN A 1 179 ? -10.721 -11.059 -3.984 1.00 94.94 179 GLN A N 1
ATOM 1365 C CA . GLN A 1 179 ? -10.692 -12.518 -3.869 1.00 94.94 179 GLN A CA 1
ATOM 1366 C C . GLN A 1 179 ? -10.365 -13.180 -5.212 1.00 94.94 179 GLN A C 1
ATOM 1368 O O . GLN A 1 179 ? -9.659 -14.184 -5.246 1.00 94.94 179 GLN A O 1
ATOM 1373 N N . GLN A 1 180 ? -10.846 -12.641 -6.333 1.00 92.69 180 GLN A N 1
ATOM 1374 C CA . GLN A 1 180 ? -10.482 -13.154 -7.653 1.00 92.69 180 GLN A CA 1
ATOM 1375 C C . GLN A 1 180 ? -8.989 -12.945 -7.942 1.00 92.69 180 GLN A C 1
ATOM 1377 O O . GLN A 1 180 ? -8.345 -13.842 -8.485 1.00 92.69 180 GLN A O 1
ATOM 1382 N N . ALA A 1 181 ? -8.443 -11.783 -7.575 1.00 92.31 181 ALA A N 1
ATOM 1383 C CA . ALA A 1 181 ? -7.045 -11.447 -7.825 1.00 92.31 181 ALA A CA 1
ATOM 1384 C C . ALA A 1 181 ? -6.070 -12.159 -6.872 1.00 92.31 181 ALA A C 1
ATOM 1386 O O . ALA A 1 181 ? -5.009 -12.604 -7.305 1.00 92.31 181 ALA A O 1
ATOM 1387 N N . PHE A 1 182 ? -6.419 -12.270 -5.587 1.00 93.25 182 PHE A N 1
ATOM 1388 C CA . PHE A 1 182 ? -5.514 -12.736 -4.533 1.00 93.25 182 PHE A CA 1
ATOM 1389 C C . PHE A 1 182 ? -5.951 -14.036 -3.850 1.00 93.25 182 PHE A C 1
ATOM 1391 O O . PHE A 1 182 ? -5.199 -14.567 -3.041 1.00 93.25 182 PHE A O 1
ATOM 1398 N N . GLY A 1 183 ? -7.140 -14.573 -4.114 1.00 92.31 183 GLY A N 1
ATOM 1399 C CA . GLY A 1 183 ? -7.683 -15.665 -3.304 1.00 92.31 183 GLY A CA 1
ATOM 1400 C C . GLY A 1 183 ? -7.696 -15.308 -1.812 1.00 92.31 183 GLY A C 1
ATOM 1401 O O . GLY A 1 183 ? -7.967 -14.168 -1.442 1.00 92.31 183 GLY A O 1
ATOM 1402 N N . ASP A 1 184 ? -7.329 -16.273 -0.967 1.00 90.94 184 ASP A N 1
ATOM 1403 C CA . ASP A 1 184 ? -7.277 -16.104 0.492 1.00 90.94 184 ASP A CA 1
ATOM 1404 C C . ASP A 1 184 ? -5.943 -15.504 0.995 1.00 90.94 184 ASP A C 1
ATOM 1406 O O . ASP A 1 184 ? -5.679 -15.504 2.201 1.00 90.94 184 ASP A O 1
ATOM 1410 N N . PHE A 1 185 ? -5.057 -15.036 0.100 1.00 88.75 185 PHE A N 1
ATOM 1411 C CA . PHE A 1 185 ? -3.761 -14.488 0.506 1.00 88.75 185 PHE A CA 1
ATOM 1412 C C . PHE A 1 185 ? -3.932 -13.201 1.320 1.00 88.75 185 PHE A C 1
ATOM 1414 O O . PHE A 1 185 ? -4.625 -12.268 0.915 1.00 88.75 185 PHE A O 1
ATOM 1421 N N . PHE A 1 186 ? -3.250 -13.136 2.465 1.00 88.25 186 PHE A N 1
ATOM 1422 C CA . PHE A 1 186 ? -3.232 -11.958 3.319 1.00 88.25 186 PHE A CA 1
ATOM 1423 C C . PHE A 1 186 ? -1.864 -11.791 4.012 1.00 88.25 186 PHE A C 1
ATOM 1425 O O . PHE A 1 186 ? -1.352 -12.780 4.545 1.00 88.25 186 PHE A O 1
ATOM 1432 N N . PRO A 1 187 ? -1.282 -10.574 4.054 1.00 91.00 187 PRO A N 1
ATOM 1433 C CA . PRO A 1 187 ? -1.768 -9.338 3.428 1.00 91.00 187 PRO A CA 1
ATOM 1434 C C . PRO A 1 187 ? -1.748 -9.404 1.890 1.00 91.00 187 PRO A C 1
ATOM 1436 O O . PRO A 1 187 ? -0.902 -10.068 1.292 1.00 91.00 187 PRO A O 1
ATOM 1439 N N . ARG A 1 188 ? -2.696 -8.713 1.241 1.00 93.69 188 ARG A N 1
ATOM 1440 C CA . ARG A 1 188 ? -2.778 -8.607 -0.226 1.00 93.69 188 ARG A CA 1
ATOM 1441 C C . ARG A 1 188 ? -1.824 -7.518 -0.705 1.00 93.69 188 ARG A C 1
ATOM 1443 O O . ARG A 1 188 ? -2.230 -6.372 -0.872 1.00 93.69 188 ARG A O 1
ATOM 1450 N N . ARG A 1 189 ? -0.547 -7.862 -0.856 1.00 91.94 189 ARG A N 1
ATOM 1451 C CA . ARG A 1 189 ? 0.531 -6.937 -1.230 1.00 91.94 189 ARG A CA 1
ATOM 1452 C C . ARG A 1 189 ? 1.129 -7.324 -2.579 1.00 91.94 189 ARG A C 1
ATOM 1454 O O . ARG A 1 189 ? 1.410 -8.495 -2.811 1.00 91.94 189 ARG A O 1
ATOM 1461 N N . THR A 1 190 ? 1.394 -6.341 -3.430 1.00 90.31 190 THR A N 1
ATOM 1462 C CA . THR A 1 190 ? 2.167 -6.528 -4.666 1.00 90.31 190 THR A CA 1
ATOM 1463 C C . THR A 1 190 ? 3.088 -5.332 -4.902 1.00 90.31 190 THR A C 1
ATOM 1465 O O . THR A 1 190 ? 2.746 -4.222 -4.488 1.00 90.31 190 THR A O 1
ATOM 1468 N N . PRO A 1 191 ? 4.225 -5.513 -5.593 1.00 89.69 191 PRO A N 1
ATOM 1469 C CA . PRO A 1 191 ? 4.926 -4.393 -6.197 1.00 89.69 191 PRO A CA 1
ATOM 1470 C C . PRO A 1 191 ? 3.983 -3.604 -7.109 1.00 89.69 191 PRO A C 1
ATOM 1472 O O . PRO A 1 191 ? 3.280 -4.192 -7.940 1.00 89.69 191 PRO A O 1
ATOM 1475 N N . GLN A 1 192 ? 3.978 -2.284 -6.961 1.00 88.88 192 GLN A N 1
ATOM 1476 C CA . GLN A 1 192 ? 3.345 -1.392 -7.927 1.00 88.88 192 GLN A CA 1
ATOM 1477 C C . GLN A 1 192 ? 4.320 -1.105 -9.076 1.00 88.88 192 GLN A C 1
ATOM 1479 O O . GLN A 1 192 ? 3.940 -1.123 -10.246 1.00 88.88 192 GLN A O 1
ATOM 1484 N N . GLU A 1 193 ? 5.604 -0.947 -8.749 1.00 85.12 193 GLU A N 1
ATOM 1485 C CA . GLU A 1 193 ? 6.678 -0.746 -9.718 1.00 85.12 193 GLU A CA 1
ATOM 1486 C C . GLU A 1 193 ? 7.927 -1.533 -9.329 1.00 85.12 193 GLU A C 1
ATOM 1488 O O . GLU A 1 193 ? 8.296 -1.621 -8.152 1.00 85.12 193 GLU A O 1
ATOM 1493 N N . MET A 1 194 ? 8.605 -2.067 -10.344 1.00 84.69 194 MET A N 1
ATOM 1494 C CA . MET A 1 194 ? 9.904 -2.716 -10.193 1.00 84.69 194 MET A CA 1
ATOM 1495 C C . MET A 1 194 ? 10.945 -1.998 -11.037 1.00 84.69 194 MET A C 1
ATOM 1497 O O . MET A 1 194 ? 10.686 -1.552 -12.157 1.00 84.69 194 MET A O 1
ATOM 1501 N N . LEU A 1 195 ? 12.155 -1.962 -10.505 1.00 81.69 195 LEU A N 1
ATOM 1502 C CA . LEU A 1 195 ? 13.351 -1.544 -11.202 1.00 81.69 195 LEU A CA 1
ATOM 1503 C C . LEU A 1 195 ? 14.185 -2.779 -11.504 1.00 81.69 195 LEU A C 1
ATOM 1505 O O . LEU A 1 195 ? 14.559 -3.503 -10.584 1.00 81.69 195 LEU A O 1
ATOM 1509 N N . CYS A 1 196 ? 14.518 -2.994 -12.773 1.00 79.12 196 CYS A N 1
ATOM 1510 C CA . CYS A 1 196 ? 15.362 -4.109 -13.185 1.00 79.12 196 CYS A CA 1
ATOM 1511 C C . CYS A 1 196 ? 16.730 -3.621 -13.677 1.00 79.12 196 CYS A C 1
ATOM 1513 O O . CYS A 1 196 ? 16.820 -2.758 -14.547 1.00 79.12 196 CYS A O 1
ATOM 1515 N N . MET A 1 197 ? 17.800 -4.211 -13.142 1.00 74.31 197 MET A N 1
ATOM 1516 C CA . MET A 1 197 ? 19.182 -4.046 -13.592 1.00 74.31 197 MET A CA 1
ATOM 1517 C C . MET A 1 197 ? 19.714 -5.406 -14.060 1.00 74.31 197 MET A C 1
ATOM 1519 O O . MET A 1 197 ? 20.031 -6.292 -13.262 1.00 74.31 197 MET A O 1
ATOM 1523 N N . GLY A 1 198 ? 19.779 -5.600 -15.379 1.00 81.88 198 GLY A N 1
ATOM 1524 C CA . GLY A 1 198 ? 20.102 -6.900 -15.970 1.00 81.88 198 GLY A CA 1
ATOM 1525 C C . GLY A 1 198 ? 19.038 -7.950 -15.633 1.00 81.88 198 GLY A C 1
ATOM 1526 O O . GLY A 1 198 ? 17.882 -7.807 -16.016 1.00 81.88 198 GLY A O 1
ATOM 1527 N N . HIS A 1 199 ? 19.427 -9.009 -14.918 1.00 79.38 199 HIS A N 1
ATOM 1528 C CA . HIS A 1 199 ? 18.528 -10.095 -14.493 1.00 79.38 199 HIS A CA 1
ATOM 1529 C C . HIS A 1 199 ? 18.027 -9.954 -13.050 1.00 79.38 199 HIS A C 1
ATOM 1531 O O . HIS A 1 199 ? 17.440 -10.888 -12.507 1.00 79.38 199 HIS A O 1
ATOM 1537 N N . GLN A 1 200 ? 18.303 -8.824 -12.402 1.00 75.31 200 GLN A N 1
ATOM 1538 C CA . GLN A 1 200 ? 17.892 -8.565 -11.028 1.00 75.31 200 GLN A CA 1
ATOM 1539 C C . GLN A 1 200 ? 16.839 -7.471 -11.031 1.00 75.31 200 GLN A C 1
ATOM 1541 O O . GLN A 1 200 ? 17.089 -6.387 -11.548 1.00 75.31 200 GLN A O 1
ATOM 1546 N N . CYS A 1 201 ? 15.679 -7.753 -10.448 1.00 79.62 201 CYS A N 1
ATOM 1547 C CA . CYS A 1 201 ? 14.627 -6.768 -10.258 1.00 79.62 201 CYS A CA 1
ATOM 1548 C C . CYS A 1 201 ? 14.438 -6.510 -8.766 1.00 79.62 201 CYS A C 1
ATOM 1550 O O . CYS A 1 201 ? 14.408 -7.446 -7.966 1.00 79.62 201 CYS A O 1
ATOM 1552 N N . ALA A 1 202 ? 14.312 -5.242 -8.406 1.00 82.31 202 ALA A N 1
ATOM 1553 C CA . ALA A 1 202 ? 14.008 -4.785 -7.065 1.00 82.31 202 ALA A CA 1
ATOM 1554 C C . ALA A 1 202 ? 12.685 -4.029 -7.080 1.00 82.31 202 ALA A C 1
ATOM 1556 O O . ALA A 1 202 ? 12.376 -3.296 -8.019 1.00 82.31 202 ALA A O 1
ATOM 1557 N N . GLU A 1 203 ? 11.912 -4.211 -6.022 1.00 83.25 203 GLU A N 1
ATOM 1558 C CA . GLU A 1 203 ? 10.702 -3.437 -5.816 1.00 83.25 203 GLU A CA 1
ATOM 1559 C C . GLU A 1 203 ? 11.039 -2.007 -5.440 1.00 83.25 203 GLU A C 1
ATOM 1561 O O . GLU A 1 203 ? 11.910 -1.759 -4.602 1.00 83.25 203 GLU A O 1
ATOM 1566 N N . VAL A 1 204 ? 10.333 -1.079 -6.078 1.00 83.38 204 VAL A N 1
ATOM 1567 C CA . VAL A 1 204 ? 10.550 0.350 -5.880 1.00 83.38 204 VAL A CA 1
ATOM 1568 C C . VAL A 1 204 ? 9.386 0.986 -5.148 1.00 83.38 204 VAL A C 1
ATOM 1570 O O . VAL A 1 204 ? 9.592 1.816 -4.268 1.00 83.38 204 VAL A O 1
ATOM 1573 N N . THR A 1 205 ? 8.169 0.566 -5.481 1.00 88.69 205 THR A N 1
ATOM 1574 C CA . THR A 1 205 ? 6.949 1.002 -4.810 1.00 88.69 205 THR A CA 1
ATOM 1575 C C . THR A 1 205 ? 6.068 -0.199 -4.506 1.00 88.69 205 THR A C 1
ATOM 1577 O O . THR A 1 205 ? 6.010 -1.161 -5.277 1.00 88.69 205 THR A O 1
ATOM 1580 N N . SER A 1 206 ? 5.379 -0.136 -3.370 1.00 90.75 206 SER A N 1
ATOM 1581 C CA . SER A 1 206 ? 4.534 -1.220 -2.869 1.00 90.75 206 SER A CA 1
ATOM 1582 C C . SER A 1 206 ? 3.072 -0.806 -2.862 1.00 90.75 206 SER A C 1
ATOM 1584 O O . SER A 1 206 ? 2.744 0.310 -2.462 1.00 90.75 206 SER A O 1
ATOM 1586 N N . ALA A 1 207 ? 2.193 -1.732 -3.230 1.00 93.75 207 ALA A N 1
ATOM 1587 C CA . ALA A 1 207 ? 0.753 -1.589 -3.093 1.00 93.75 207 ALA A CA 1
ATOM 1588 C C . ALA A 1 207 ? 0.185 -2.629 -2.121 1.00 93.75 207 ALA A C 1
ATOM 1590 O O . ALA A 1 207 ? 0.582 -3.797 -2.155 1.00 93.75 207 ALA A O 1
ATOM 1591 N N . ILE A 1 208 ? -0.786 -2.218 -1.304 1.00 95.75 208 ILE A N 1
ATOM 1592 C CA . ILE A 1 208 ? -1.680 -3.119 -0.568 1.00 95.75 208 ILE A CA 1
ATOM 1593 C C . ILE A 1 208 ? -3.128 -2.933 -0.997 1.00 95.75 208 ILE A C 1
ATOM 1595 O O . ILE A 1 208 ? -3.558 -1.828 -1.323 1.00 95.75 208 ILE A O 1
ATOM 1599 N N . TYR A 1 209 ? -3.878 -4.029 -0.955 1.00 96.56 209 TYR A N 1
ATOM 1600 C CA . TYR A 1 209 ? -5.270 -4.088 -1.373 1.00 96.56 209 TYR A CA 1
ATOM 1601 C C . TYR A 1 209 ? -6.156 -4.465 -0.197 1.00 96.56 209 TYR A C 1
ATOM 1603 O O . TYR A 1 209 ? -5.998 -5.532 0.404 1.00 96.56 209 TYR A O 1
ATOM 1611 N N . LEU A 1 210 ? -7.096 -3.586 0.127 1.00 96.69 210 LEU A N 1
ATOM 1612 C CA . LEU A 1 210 ? -7.944 -3.715 1.304 1.00 96.69 210 LEU A CA 1
ATOM 1613 C C . LEU A 1 210 ? -9.410 -3.798 0.899 1.00 96.69 210 LEU A C 1
ATOM 1615 O O . LEU A 1 210 ? -9.879 -3.040 0.051 1.00 96.69 210 LEU A O 1
ATOM 1619 N N . THR A 1 211 ? -10.155 -4.686 1.546 1.00 96.44 211 THR A N 1
ATOM 1620 C CA . THR A 1 211 ? -11.620 -4.657 1.485 1.00 96.44 211 THR A CA 1
ATOM 1621 C C . THR A 1 211 ? -12.164 -3.820 2.631 1.00 96.44 211 THR A C 1
ATOM 1623 O O . THR A 1 211 ? -11.471 -3.527 3.608 1.00 96.44 211 THR A O 1
ATOM 1626 N N . SER A 1 212 ? -13.440 -3.441 2.563 1.00 95.00 212 SER A N 1
ATOM 1627 C CA . SER A 1 212 ? -14.080 -2.736 3.681 1.00 95.00 212 SER A CA 1
ATOM 1628 C C . SER A 1 212 ? -14.043 -3.541 4.987 1.00 95.00 212 SER A C 1
ATOM 1630 O O . SER A 1 212 ? -14.033 -2.946 6.062 1.00 95.00 212 SER A O 1
ATOM 1632 N N . ALA A 1 213 ? -14.001 -4.877 4.907 1.00 95.38 213 ALA A N 1
ATOM 1633 C CA . ALA A 1 213 ? -13.868 -5.744 6.073 1.00 95.38 213 ALA A CA 1
ATOM 1634 C C . ALA A 1 213 ? -12.474 -5.643 6.711 1.00 95.38 213 ALA A C 1
ATOM 1636 O O . ALA A 1 213 ? -12.386 -5.596 7.935 1.00 95.38 213 ALA A O 1
ATOM 1637 N N . ASP A 1 214 ? -11.408 -5.548 5.907 1.00 95.94 214 ASP A N 1
ATOM 1638 C CA . ASP A 1 214 ? -10.051 -5.334 6.427 1.00 95.94 214 ASP A CA 1
ATOM 1639 C C . ASP A 1 214 ? -9.940 -4.002 7.165 1.00 95.94 214 ASP A C 1
ATOM 1641 O O . ASP A 1 214 ? -9.306 -3.926 8.208 1.00 95.94 214 ASP A O 1
ATOM 1645 N N . ILE A 1 215 ? -10.576 -2.956 6.631 1.00 96.19 215 ILE A N 1
ATOM 1646 C CA . ILE A 1 215 ? -10.523 -1.596 7.185 1.00 96.19 215 ILE A CA 1
ATOM 1647 C C . ILE A 1 215 ? -11.316 -1.499 8.495 1.00 96.19 215 ILE A C 1
ATOM 1649 O O . ILE A 1 215 ? -10.949 -0.741 9.389 1.00 96.19 215 ILE A O 1
ATOM 1653 N N . ALA A 1 216 ? -12.400 -2.268 8.623 1.00 95.38 216 ALA A N 1
ATOM 1654 C CA . ALA A 1 216 ? -13.207 -2.316 9.839 1.00 95.38 216 ALA A CA 1
ATOM 1655 C C . ALA A 1 216 ? -12.526 -3.074 10.996 1.00 95.38 216 ALA A C 1
ATOM 1657 O O . ALA A 1 216 ? -12.913 -2.895 12.152 1.00 95.38 216 ALA A O 1
ATOM 1658 N N . ASP A 1 217 ? -11.535 -3.918 10.701 1.00 95.94 217 ASP A N 1
ATOM 1659 C CA . ASP A 1 217 ? -10.744 -4.652 11.685 1.00 95.94 217 ASP A CA 1
ATOM 1660 C C . ASP A 1 217 ? -9.420 -3.917 11.939 1.00 95.94 217 ASP A C 1
ATOM 1662 O O . ASP A 1 217 ? -8.477 -3.993 11.154 1.00 95.94 217 ASP A O 1
ATOM 1666 N N . SER A 1 218 ? -9.340 -3.194 13.058 1.00 91.94 218 SER A N 1
ATOM 1667 C CA . SER A 1 218 ? -8.188 -2.341 13.370 1.00 91.94 218 SER A CA 1
ATOM 1668 C C . SER A 1 218 ? -6.863 -3.101 13.466 1.00 91.94 218 SER A C 1
ATOM 1670 O O . SER A 1 218 ? -5.829 -2.564 13.078 1.00 91.94 218 SER A O 1
ATOM 1672 N N . GLU A 1 219 ? -6.875 -4.335 13.984 1.00 91.31 219 GLU A N 1
ATOM 1673 C CA . GLU A 1 219 ? -5.656 -5.143 14.129 1.00 91.31 219 GLU A CA 1
ATOM 1674 C C . GLU A 1 219 ? -5.166 -5.599 12.753 1.00 91.31 219 GLU A C 1
ATOM 1676 O O . GLU A 1 219 ? -3.987 -5.463 12.410 1.00 91.31 219 GLU A O 1
ATOM 1681 N N . ARG A 1 220 ? -6.101 -6.069 11.925 1.00 92.62 220 ARG A N 1
ATOM 1682 C CA . ARG A 1 220 ? -5.830 -6.511 10.559 1.00 92.62 220 ARG A CA 1
ATOM 1683 C C . ARG A 1 220 ? -5.372 -5.362 9.656 1.00 92.62 220 ARG A C 1
ATOM 1685 O O . ARG A 1 220 ? -4.410 -5.524 8.894 1.00 92.62 220 ARG A O 1
ATOM 1692 N N . LEU A 1 221 ? -6.015 -4.200 9.768 1.00 94.44 221 LEU A N 1
ATOM 1693 C CA . LEU A 1 221 ? -5.628 -2.977 9.071 1.00 94.44 221 LEU A CA 1
ATOM 1694 C C . LEU A 1 221 ? -4.216 -2.551 9.477 1.00 94.44 221 LEU A C 1
ATOM 1696 O O . LEU A 1 221 ? -3.354 -2.388 8.617 1.00 94.44 221 LEU A O 1
ATOM 1700 N N . GLN A 1 222 ? -3.950 -2.439 10.781 1.00 92.56 222 GLN A N 1
ATOM 1701 C CA . GLN A 1 222 ? -2.636 -2.053 11.288 1.00 92.56 222 GLN A CA 1
ATOM 1702 C C . GLN A 1 222 ? -1.537 -3.003 10.799 1.00 92.56 222 GLN A C 1
ATOM 1704 O O . GLN A 1 222 ? -0.507 -2.540 10.313 1.00 92.56 222 GLN A O 1
ATOM 1709 N N . SER A 1 223 ? -1.759 -4.318 10.881 1.00 90.44 223 SER A N 1
ATOM 1710 C CA . SER A 1 223 ? -0.796 -5.317 10.408 1.00 90.44 223 SER A CA 1
ATOM 1711 C C . SER A 1 223 ? -0.486 -5.158 8.914 1.00 90.44 223 SER A C 1
ATOM 1713 O O . SER A 1 223 ? 0.681 -5.209 8.524 1.00 90.44 223 SER A O 1
ATOM 1715 N N . SER A 1 224 ? -1.499 -4.881 8.088 1.00 92.19 224 SER A N 1
ATOM 1716 C CA . SER A 1 224 ? -1.317 -4.642 6.647 1.00 92.19 224 SER A CA 1
ATOM 1717 C C . SER A 1 224 ? -0.525 -3.370 6.361 1.00 92.19 224 SER A C 1
ATOM 1719 O O . SER A 1 224 ? 0.365 -3.370 5.512 1.00 92.19 224 SER A O 1
ATOM 1721 N N . LEU A 1 225 ? -0.832 -2.289 7.084 1.00 92.06 225 LEU A N 1
ATOM 1722 C CA . LEU A 1 225 ? -0.156 -1.002 6.928 1.00 92.06 225 LEU A CA 1
ATOM 1723 C C . LEU A 1 225 ? 1.308 -1.081 7.371 1.00 92.06 225 LEU A C 1
ATOM 1725 O O . LEU A 1 225 ? 2.181 -0.536 6.705 1.00 92.06 225 LEU A O 1
ATOM 1729 N N . LEU A 1 226 ? 1.612 -1.793 8.456 1.00 90.00 226 LEU A N 1
ATOM 1730 C CA . LEU A 1 226 ? 3.004 -2.018 8.851 1.00 90.00 226 LEU A CA 1
ATOM 1731 C C . LEU A 1 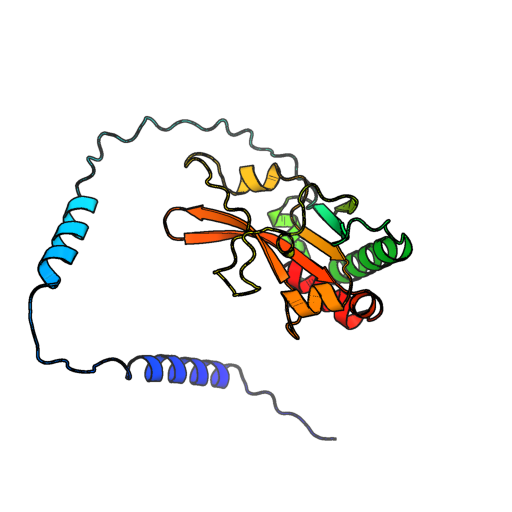226 ? 3.741 -2.886 7.827 1.00 90.00 226 LEU A C 1
ATOM 1733 O O . LEU A 1 226 ? 4.890 -2.588 7.511 1.00 90.00 226 LEU A O 1
ATOM 1737 N N . ASN A 1 227 ? 3.075 -3.894 7.257 1.00 89.12 227 ASN A N 1
ATOM 1738 C CA . ASN A 1 227 ? 3.678 -4.748 6.238 1.00 89.12 227 ASN A CA 1
ATOM 1739 C C . ASN A 1 227 ? 4.041 -3.988 4.950 1.00 89.12 227 ASN A C 1
ATOM 1741 O O . ASN A 1 227 ? 5.128 -4.182 4.412 1.00 89.12 227 ASN A O 1
ATOM 1745 N N . VAL A 1 228 ? 3.177 -3.090 4.456 1.00 89.12 228 VAL A N 1
ATOM 1746 C CA . VAL A 1 228 ? 3.504 -2.309 3.245 1.00 89.12 228 VAL A CA 1
ATOM 1747 C C . VAL A 1 228 ? 4.670 -1.349 3.471 1.00 89.12 228 VAL A C 1
ATOM 1749 O O . VAL A 1 228 ? 5.431 -1.071 2.549 1.00 89.12 228 VAL A O 1
ATOM 1752 N N . LEU A 1 229 ? 4.836 -0.882 4.708 1.00 87.31 229 LEU A N 1
ATOM 1753 C CA . LEU A 1 229 ? 5.934 -0.015 5.121 1.00 87.31 229 LEU A CA 1
ATOM 1754 C C . LEU A 1 229 ? 7.236 -0.785 5.419 1.00 87.31 229 LEU A C 1
ATOM 1756 O O . LEU A 1 229 ? 8.252 -0.153 5.712 1.00 87.31 229 LEU A O 1
ATOM 1760 N N . GLY A 1 230 ? 7.229 -2.124 5.369 1.00 85.38 230 GLY A N 1
ATOM 1761 C CA . GLY A 1 230 ? 8.376 -2.958 5.745 1.00 85.38 230 GLY A CA 1
ATOM 1762 C C . GLY A 1 230 ? 8.714 -2.885 7.238 1.00 85.38 230 GLY A C 1
ATOM 1763 O O . GLY A 1 230 ? 9.882 -2.961 7.624 1.00 85.38 230 GLY A O 1
ATOM 1764 N N . LEU A 1 231 ? 7.703 -2.657 8.079 1.00 84.44 231 LEU A N 1
ATOM 1765 C CA . LEU A 1 231 ? 7.822 -2.499 9.528 1.00 84.44 231 LEU A CA 1
ATOM 1766 C C . LEU A 1 231 ? 7.352 -3.740 10.301 1.00 84.44 231 LEU A C 1
ATOM 1768 O O . LEU A 1 231 ? 7.132 -3.648 11.501 1.00 84.44 231 LEU A O 1
ATOM 1772 N N . GLU A 1 232 ? 7.184 -4.898 9.664 1.00 76.50 232 GLU A N 1
ATOM 1773 C CA . GLU A 1 232 ? 6.693 -6.111 10.328 1.00 76.50 232 GLU A CA 1
ATOM 1774 C C . GLU A 1 232 ? 7.696 -6.762 11.312 1.00 76.50 232 GLU A C 1
ATOM 1776 O O . GLU A 1 232 ? 8.260 -7.805 11.003 1.00 76.50 232 GLU A O 1
ATOM 1781 N N . TYR A 1 233 ? 7.927 -6.202 12.512 1.00 56.09 233 TYR A N 1
ATOM 1782 C CA . TYR A 1 233 ? 8.802 -6.823 13.534 1.00 56.09 233 TYR A CA 1
ATOM 1783 C C . TYR A 1 233 ? 8.397 -6.567 14.989 1.00 56.09 233 TYR A C 1
ATOM 1785 O O . TYR A 1 233 ? 8.334 -5.386 15.394 1.00 56.09 233 TYR A O 1
#

Foldseek 3Di:
DDDDDDDDPVVVVVVVVVVVVVVVPPDDDDDPDDDDDPVVVVVVVVVVVPDDPVPDPPPPPDPCPVPPPQDAAEEEEEAQPNDDDDVVLQVLLVVLLVVLLVPFPCNVVVCVLRVHPDYHYYYDDPDHDLLPDPQAPAQPDPPGCAPEDADDPPDDLSNVLSPDPHQEYEYEYAPVSLCVRHPPDPQQKDQNYWYDDPPDIDRRHMYTYDYPVCSVDSVSSSCSSCVRVVRND

pLDDT: mean 71.76, std 19.98, range [33.84, 97.0]

Sequence (233 aa):
MGNTILPDNKTRLFIILIIFTLLAACGQTTDPTGANTSAATQEALAEYTAIPTDILPAETTVPTDNNPTAQNPVMCIDTVDDQPFNPNVVETIETTIREAIQNHPNFTFISERYGGNTLEVIQECPSTPTILSDEWTGPEVGSGAPHIVNVEPDVSIDDWLHKRSAQYFIFVGPEDVLQQAFGDFFPRRTPQEMLCMGHQCAEVTSAIYLTSADIADSERLQSSLLNVLGLEY

Radius of gyration: 23.45 Å; chains: 1; bounding box: 56×60×59 Å

Secondary structure (DSSP, 8-state):
-----PPPHHHHHHHHHHHHHHTTSS----------SHHHHHHHHHHHTT--GGG---------------BPPEEEEEESS-PPP-HHHHHHHHHHHHHHHHT-TTHHHHHHHHB-SS-EEEES-SS--GGGSTT---S-TTTS--EEE---TTS-HHHHHHT-S-SEEEEE--HHHHHHHHTT-SS-EEEEEEEEETTEEEEEEEEEEE-HHHHH-HHHHHHHHHHHTT---